Protein AF-A0A2U3DTA7-F1 (afdb_monomer_lite)

Structure (mmCIF, N/CA/C/O backbone):
data_AF-A0A2U3DTA7-F1
#
_entry.id   AF-A0A2U3DTA7-F1
#
loop_
_atom_site.group_PDB
_atom_site.id
_atom_site.type_symbol
_atom_site.label_atom_id
_atom_site.label_alt_id
_atom_site.label_comp_id
_atom_site.label_asym_id
_atom_site.label_entity_id
_atom_site.label_seq_id
_atom_site.pdbx_PDB_ins_code
_atom_site.Cartn_x
_atom_site.Cartn_y
_atom_site.Cartn_z
_atom_site.occupancy
_atom_site.B_iso_or_equiv
_atom_site.auth_seq_id
_atom_site.auth_comp_id
_atom_site.auth_asym_id
_atom_site.auth_atom_id
_atom_site.pdbx_PDB_model_num
ATOM 1 N N . MET A 1 1 ? 8.131 -13.152 -12.716 1.00 66.88 1 MET A N 1
ATOM 2 C CA . MET A 1 1 ? 7.409 -11.952 -12.246 1.00 66.88 1 MET A CA 1
ATOM 3 C C . MET A 1 1 ? 5.907 -12.211 -12.341 1.00 66.88 1 MET A C 1
ATOM 5 O O . MET A 1 1 ? 5.502 -12.737 -13.375 1.00 66.88 1 MET A O 1
ATOM 9 N N . PRO A 1 2 ? 5.094 -11.936 -11.299 1.00 78.44 2 PRO A N 1
ATOM 10 C CA . PRO A 1 2 ? 3.648 -12.148 -11.390 1.00 78.44 2 PRO A CA 1
ATOM 11 C C . PRO A 1 2 ? 3.024 -11.267 -12.489 1.00 78.44 2 PRO A C 1
ATOM 13 O O . PRO A 1 2 ? 3.446 -10.118 -12.630 1.00 78.44 2 PRO A O 1
ATOM 16 N N . PRO A 1 3 ? 1.997 -11.733 -13.232 1.00 85.94 3 PRO A N 1
ATOM 17 C CA . PRO A 1 3 ? 1.456 -11.013 -14.396 1.00 85.94 3 PRO A CA 1
ATOM 18 C C . PRO A 1 3 ? 0.991 -9.579 -14.111 1.00 85.94 3 PRO A C 1
ATOM 20 O O . PRO A 1 3 ? 1.087 -8.707 -14.969 1.00 85.94 3 PRO A O 1
ATOM 23 N N . ILE A 1 4 ? 0.515 -9.318 -12.890 1.00 90.44 4 ILE A N 1
ATOM 24 C CA . ILE A 1 4 ? 0.078 -7.989 -12.439 1.00 90.44 4 ILE A CA 1
ATOM 25 C C . ILE A 1 4 ? 1.235 -6.982 -12.482 1.00 90.44 4 ILE A C 1
ATOM 27 O O . ILE A 1 4 ? 1.039 -5.850 -12.918 1.00 90.44 4 ILE A O 1
ATOM 31 N N . TRP A 1 5 ? 2.447 -7.395 -12.100 1.00 91.62 5 TRP A N 1
ATOM 32 C CA . TRP A 1 5 ? 3.624 -6.528 -12.133 1.00 91.62 5 TRP A CA 1
ATOM 33 C C . TRP A 1 5 ? 3.998 -6.152 -13.573 1.00 91.62 5 TRP A C 1
ATOM 35 O O . TRP A 1 5 ? 4.314 -4.993 -13.814 1.00 91.62 5 TRP A O 1
ATOM 45 N N . ASN A 1 6 ? 3.843 -7.053 -14.554 1.00 89.12 6 ASN A N 1
ATOM 46 C CA . ASN A 1 6 ? 4.088 -6.758 -15.982 1.00 89.12 6 ASN A CA 1
ATOM 47 C C . ASN A 1 6 ? 3.115 -5.708 -16.556 1.00 89.12 6 ASN A C 1
ATOM 49 O O . ASN A 1 6 ? 3.376 -5.087 -17.587 1.00 89.12 6 ASN A O 1
ATOM 53 N N . LYS A 1 7 ? 1.955 -5.503 -15.920 1.00 90.25 7 LYS A N 1
ATOM 54 C CA . LYS A 1 7 ? 1.010 -4.451 -16.327 1.00 90.25 7 LYS A CA 1
ATOM 55 C C . LYS A 1 7 ? 1.395 -3.075 -15.809 1.00 90.25 7 LYS A C 1
ATOM 57 O O . LYS A 1 7 ? 0.903 -2.084 -16.335 1.00 90.25 7 LYS A O 1
ATOM 62 N N . ILE A 1 8 ? 2.265 -3.024 -14.810 1.00 92.62 8 ILE A N 1
ATOM 63 C CA . ILE A 1 8 ? 2.683 -1.805 -14.125 1.00 92.62 8 ILE A CA 1
ATOM 64 C C . ILE A 1 8 ? 4.082 -1.397 -14.587 1.00 92.62 8 ILE A C 1
ATOM 66 O O . ILE A 1 8 ? 4.315 -0.240 -14.932 1.00 92.62 8 ILE A O 1
ATOM 70 N N . PHE A 1 9 ? 4.992 -2.364 -14.622 1.00 92.19 9 PHE A N 1
ATOM 71 C CA . PHE A 1 9 ? 6.405 -2.192 -14.915 1.00 92.19 9 PHE A CA 1
ATOM 72 C C . PHE A 1 9 ? 6.739 -2.653 -16.331 1.00 92.19 9 PHE A C 1
ATOM 74 O O . PHE A 1 9 ? 6.034 -3.474 -16.920 1.00 92.19 9 PHE A O 1
ATOM 81 N N . LYS A 1 10 ? 7.825 -2.112 -16.880 1.00 90.69 10 LYS A N 1
ATOM 82 C CA . LYS A 1 10 ? 8.446 -2.617 -18.107 1.00 90.69 10 LYS A CA 1
ATOM 83 C C . LYS A 1 10 ? 8.954 -4.046 -17.891 1.00 90.69 10 LYS A C 1
ATOM 85 O O . LYS A 1 10 ? 9.286 -4.429 -16.769 1.00 90.69 10 LYS A O 1
ATOM 90 N N . GLU A 1 11 ? 9.009 -4.829 -18.967 1.00 83.19 11 GLU A N 1
ATOM 91 C CA . GLU A 1 11 ? 9.475 -6.224 -18.915 1.00 83.19 11 GLU A CA 1
ATOM 92 C C . GLU A 1 11 ? 10.946 -6.332 -18.474 1.00 83.19 11 GLU A C 1
ATOM 94 O O . GLU A 1 11 ? 11.316 -7.292 -17.804 1.00 83.19 11 GLU A O 1
ATOM 99 N N . ASP A 1 12 ? 11.755 -5.315 -18.773 1.00 76.75 12 ASP A N 1
ATOM 100 C CA . ASP A 1 12 ? 13.181 -5.173 -18.459 1.00 76.75 12 ASP A CA 1
ATOM 101 C C . ASP A 1 12 ? 13.446 -4.184 -17.302 1.00 76.75 12 ASP A C 1
ATOM 103 O O . ASP A 1 12 ? 14.411 -3.420 -17.306 1.00 76.75 12 ASP A O 1
ATOM 107 N N . SER A 1 13 ? 12.572 -4.172 -16.293 1.00 77.50 13 SER A N 1
ATOM 108 C CA . SER A 1 13 ? 12.638 -3.215 -15.181 1.00 77.50 13 SER A CA 1
ATOM 109 C C . SER A 1 13 ? 13.894 -3.374 -14.307 1.00 77.50 13 SER A C 1
ATOM 111 O O . SER A 1 13 ? 14.020 -4.315 -13.520 1.00 77.50 13 SER A O 1
ATOM 113 N N . THR A 1 14 ? 14.788 -2.384 -14.372 1.00 78.00 14 THR A N 1
ATOM 114 C CA . THR A 1 14 ? 15.964 -2.253 -13.493 1.00 78.00 14 THR A CA 1
ATOM 115 C C . THR A 1 14 ? 15.587 -2.005 -12.039 1.00 78.00 14 THR A C 1
ATOM 117 O O . THR A 1 14 ? 16.243 -2.526 -11.145 1.00 78.00 14 THR A O 1
ATOM 120 N N . TRP A 1 15 ? 14.501 -1.273 -11.783 1.00 82.38 15 TRP A N 1
ATOM 121 C CA . TRP A 1 15 ? 14.040 -0.985 -10.425 1.00 82.38 15 TRP A CA 1
ATOM 122 C C . TRP A 1 15 ? 13.684 -2.257 -9.647 1.00 82.38 15 TRP A C 1
ATOM 124 O O . TRP A 1 15 ? 14.022 -2.376 -8.474 1.00 82.38 15 TRP A O 1
ATOM 134 N N . LEU A 1 16 ? 13.044 -3.237 -10.293 1.00 75.50 16 LEU A N 1
ATOM 135 C CA . LEU A 1 16 ? 12.721 -4.505 -9.634 1.00 75.50 16 LEU A CA 1
ATOM 136 C C . LEU A 1 16 ? 13.970 -5.333 -9.331 1.00 75.50 16 LEU A C 1
ATOM 138 O O . LEU A 1 16 ? 14.040 -5.940 -8.264 1.00 75.50 16 LEU A O 1
ATOM 142 N N . MET A 1 17 ? 14.950 -5.332 -10.237 1.00 78.12 17 MET A N 1
ATOM 143 C CA . MET A 1 17 ? 16.247 -5.968 -9.993 1.00 78.12 17 MET A CA 1
ATOM 144 C C . MET A 1 17 ? 16.993 -5.284 -8.842 1.00 78.12 17 MET A C 1
ATOM 146 O O . MET A 1 17 ? 17.546 -5.967 -7.989 1.00 78.12 17 MET A O 1
ATOM 150 N N . GLU A 1 18 ? 16.936 -3.954 -8.757 1.00 77.81 18 GLU A N 1
ATOM 151 C CA . GLU A 1 18 ? 17.507 -3.195 -7.642 1.00 77.81 18 GLU A CA 1
ATOM 152 C C . GLU A 1 18 ? 16.824 -3.558 -6.317 1.00 77.81 18 GLU A C 1
ATOM 154 O O . GLU A 1 18 ? 17.494 -3.821 -5.324 1.00 77.81 18 GLU A O 1
ATOM 159 N N . MET A 1 19 ? 15.489 -3.661 -6.293 1.00 77.75 19 MET A N 1
ATOM 160 C CA . MET A 1 19 ? 14.769 -4.091 -5.088 1.00 77.75 19 MET A CA 1
ATOM 161 C C . MET A 1 19 ? 15.138 -5.522 -4.680 1.00 77.75 19 MET A C 1
ATOM 163 O O . MET A 1 19 ? 15.287 -5.788 -3.490 1.00 77.75 19 MET A O 1
ATOM 167 N N . GLN A 1 20 ? 15.324 -6.433 -5.640 1.00 74.50 20 GLN A N 1
ATOM 168 C CA . GLN A 1 20 ? 15.838 -7.781 -5.369 1.00 74.50 20 GLN A CA 1
ATOM 169 C C . GLN A 1 20 ? 17.261 -7.741 -4.809 1.00 74.50 20 GLN A C 1
ATOM 171 O O . GLN A 1 20 ? 17.562 -8.438 -3.847 1.00 74.50 20 GLN A O 1
ATOM 176 N N . HIS A 1 21 ? 18.132 -6.896 -5.352 1.00 74.94 21 HIS A N 1
ATOM 177 C CA . HIS A 1 21 ? 19.485 -6.756 -4.829 1.00 74.94 21 HIS A CA 1
ATOM 178 C C . HIS A 1 21 ? 19.486 -6.199 -3.395 1.00 74.94 21 HIS A C 1
ATOM 180 O O . HIS A 1 21 ? 20.170 -6.713 -2.509 1.00 74.94 21 HIS A O 1
ATOM 186 N N . LEU A 1 22 ? 18.639 -5.205 -3.116 1.00 69.62 22 LEU A N 1
ATOM 187 C CA . LEU A 1 22 ? 18.448 -4.683 -1.765 1.00 69.62 22 LEU A CA 1
ATOM 188 C C . LEU A 1 22 ? 17.880 -5.737 -0.800 1.00 69.62 22 LEU A C 1
ATOM 190 O O . LEU A 1 22 ? 18.214 -5.690 0.384 1.00 69.62 22 LEU A O 1
ATOM 194 N N . GLN A 1 23 ? 17.086 -6.709 -1.275 1.00 71.06 23 GLN A N 1
ATOM 195 C CA . GLN A 1 23 ? 16.670 -7.868 -0.470 1.00 71.06 23 GLN A CA 1
ATOM 196 C C . GLN A 1 23 ? 17.859 -8.724 -0.035 1.00 71.06 23 GLN A C 1
ATOM 198 O O . GLN A 1 23 ? 17.902 -9.162 1.110 1.00 71.06 23 GLN A O 1
ATOM 203 N N . GLU A 1 24 ? 18.831 -8.964 -0.914 1.00 70.38 24 GLU A N 1
ATOM 204 C CA . GLU A 1 24 ? 20.017 -9.766 -0.582 1.00 70.38 24 GLU A CA 1
ATOM 205 C C . GLU A 1 24 ? 20.866 -9.090 0.501 1.00 70.38 24 GLU A C 1
ATOM 207 O O . GLU A 1 24 ? 21.383 -9.752 1.401 1.00 70.38 24 GLU A O 1
ATOM 212 N N . LEU A 1 25 ? 20.961 -7.758 0.452 1.00 65.69 25 LEU A N 1
ATOM 213 C CA . LEU A 1 25 ? 21.687 -6.958 1.441 1.00 65.69 25 LEU A CA 1
ATOM 214 C C . LEU A 1 25 ? 20.899 -6.772 2.748 1.00 65.69 25 LEU A C 1
ATOM 216 O O . LEU A 1 25 ? 21.489 -6.663 3.826 1.00 65.69 25 LEU A O 1
ATOM 220 N N . LYS A 1 26 ? 19.564 -6.719 2.664 1.00 64.19 26 LYS A N 1
ATOM 221 C CA . LYS A 1 26 ? 18.628 -6.595 3.787 1.00 64.19 26 LYS A CA 1
ATOM 222 C C . LYS A 1 26 ? 17.381 -7.441 3.492 1.00 64.19 26 LYS A C 1
ATOM 224 O O . LYS A 1 26 ? 16.489 -6.950 2.800 1.00 64.19 26 LYS A O 1
ATOM 229 N N . PRO A 1 27 ? 17.225 -8.642 4.082 1.00 57.78 27 PRO A N 1
ATOM 230 C CA . PRO A 1 27 ? 16.204 -9.641 3.702 1.00 57.78 27 PRO A CA 1
ATOM 231 C C . PRO A 1 27 ? 14.735 -9.241 3.948 1.00 57.78 27 PRO A C 1
ATOM 233 O O . PRO A 1 27 ? 13.844 -10.080 3.945 1.00 57.78 27 PRO A O 1
ATOM 236 N N . SER A 1 28 ? 14.452 -7.962 4.196 1.00 61.78 28 SER A N 1
ATOM 237 C CA . SER A 1 28 ? 13.157 -7.433 4.639 1.00 61.78 28 SER A CA 1
ATOM 238 C C . SER A 1 28 ? 12.432 -6.562 3.603 1.00 61.78 28 SER A C 1
ATOM 240 O O . SER A 1 28 ? 11.295 -6.167 3.854 1.00 61.78 28 SER A O 1
ATOM 242 N N . ILE A 1 29 ? 13.064 -6.219 2.475 1.00 71.56 29 ILE A N 1
ATOM 243 C CA . ILE A 1 29 ? 12.501 -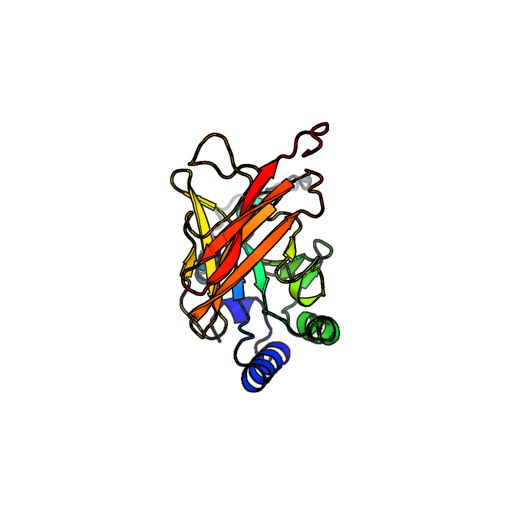5.286 1.479 1.00 71.56 29 ILE A CA 1
ATOM 244 C C . ILE A 1 29 ? 11.677 -6.071 0.459 1.00 71.56 29 ILE A C 1
ATOM 246 O O . ILE A 1 29 ? 12.204 -6.497 -0.550 1.00 71.56 29 ILE A O 1
ATOM 250 N N . LEU A 1 30 ? 10.385 -6.302 0.681 1.00 81.81 30 LEU A N 1
ATOM 251 C CA . LEU A 1 30 ? 9.549 -7.052 -0.270 1.00 81.81 30 LEU A CA 1
ATOM 252 C C . LEU A 1 30 ? 8.508 -6.145 -0.935 1.00 81.81 30 LEU A C 1
ATOM 254 O O . LEU A 1 30 ? 7.492 -5.862 -0.300 1.00 81.81 30 LEU A O 1
ATOM 258 N N . PRO A 1 31 ? 8.703 -5.693 -2.192 1.00 89.00 31 PRO A N 1
ATOM 259 C CA . PRO A 1 31 ? 7.715 -4.843 -2.838 1.00 89.00 31 PRO A CA 1
ATOM 260 C C . PRO A 1 31 ? 6.322 -5.475 -2.799 1.00 89.00 31 PRO A C 1
ATOM 262 O O . PRO A 1 31 ? 6.161 -6.658 -3.090 1.00 89.00 31 PRO A O 1
ATOM 265 N N . THR A 1 32 ? 5.321 -4.697 -2.405 1.00 92.00 32 THR A N 1
ATOM 266 C CA . THR A 1 32 ? 3.969 -5.180 -2.122 1.00 92.00 32 THR A CA 1
ATOM 267 C C . THR A 1 32 ? 2.949 -4.247 -2.748 1.00 92.00 32 THR A C 1
ATOM 269 O O . THR A 1 32 ? 2.972 -3.041 -2.516 1.00 92.00 32 THR A O 1
ATOM 272 N N . LEU A 1 33 ? 2.025 -4.805 -3.523 1.00 94.88 33 LEU A N 1
ATOM 273 C CA . LEU A 1 33 ? 0.852 -4.088 -4.008 1.00 94.88 33 LEU A CA 1
ATOM 274 C C . LEU A 1 33 ? -0.311 -4.299 -3.046 1.00 94.88 33 LEU A C 1
ATOM 276 O O . LEU A 1 33 ? -0.581 -5.426 -2.632 1.00 94.88 33 LEU A O 1
ATOM 280 N N . ILE A 1 34 ? -1.027 -3.220 -2.742 1.00 95.81 34 ILE A N 1
ATOM 281 C CA . ILE A 1 34 ? -2.244 -3.242 -1.926 1.00 95.81 34 ILE A CA 1
ATOM 282 C C . ILE A 1 34 ? -3.410 -2.709 -2.736 1.00 95.81 34 ILE A C 1
ATOM 284 O O . ILE A 1 34 ? -3.311 -1.637 -3.327 1.00 95.81 34 ILE A O 1
ATOM 288 N N . GLY A 1 35 ? -4.535 -3.413 -2.707 1.00 95.50 35 GLY A N 1
ATOM 289 C CA . GLY A 1 35 ? -5.782 -2.926 -3.276 1.00 95.50 35 GLY A CA 1
ATOM 290 C C . GLY A 1 35 ? -6.821 -4.028 -3.406 1.00 95.50 35 GLY A C 1
ATOM 291 O O . GLY A 1 35 ? -6.516 -5.164 -3.762 1.00 95.50 35 GLY A O 1
ATOM 292 N N . TRP A 1 36 ? -8.086 -3.695 -3.166 1.00 94.31 36 TRP A N 1
ATOM 293 C CA . TRP A 1 36 ? -9.149 -4.702 -3.190 1.00 94.31 36 TRP A CA 1
ATOM 294 C C . TRP A 1 36 ? -9.398 -5.281 -4.599 1.00 94.31 36 TRP A C 1
ATOM 296 O O . TRP A 1 36 ? -9.729 -6.458 -4.736 1.00 94.31 36 TRP A O 1
ATOM 306 N N . LYS A 1 37 ? -9.193 -4.482 -5.658 1.00 92.12 37 LYS A N 1
ATOM 307 C CA . LYS A 1 37 ? -9.382 -4.895 -7.064 1.00 92.12 37 LYS A CA 1
ATOM 308 C C . LYS A 1 37 ? -8.149 -5.538 -7.705 1.00 92.12 37 LYS A C 1
ATOM 310 O O . LYS A 1 37 ? -8.113 -5.690 -8.923 1.00 92.12 37 LYS A O 1
ATOM 315 N N . ILE A 1 38 ? -7.137 -5.948 -6.934 1.00 91.19 38 ILE A N 1
ATOM 316 C CA . ILE A 1 38 ? -5.928 -6.591 -7.491 1.00 91.19 38 ILE A CA 1
ATOM 317 C C . ILE A 1 38 ? -6.286 -7.783 -8.398 1.00 91.19 38 ILE A C 1
ATOM 319 O O . ILE A 1 38 ? -5.678 -7.970 -9.448 1.00 91.19 38 ILE A O 1
ATOM 323 N N . ARG A 1 39 ? -7.324 -8.557 -8.057 1.00 89.81 39 ARG A N 1
ATOM 324 C CA . ARG A 1 39 ? -7.788 -9.691 -8.881 1.00 89.81 39 ARG A CA 1
ATOM 325 C C . ARG A 1 39 ? -8.364 -9.273 -10.233 1.00 89.81 39 ARG A C 1
ATOM 327 O O . ARG A 1 39 ? -8.246 -10.028 -11.197 1.00 89.81 39 ARG A O 1
ATOM 334 N N . ASP A 1 40 ? -8.951 -8.085 -10.329 1.00 89.06 40 ASP A N 1
ATOM 335 C CA . ASP A 1 40 ? -9.520 -7.585 -11.582 1.00 89.06 40 ASP A CA 1
ATOM 336 C C . ASP A 1 40 ? -8.421 -7.222 -12.587 1.00 89.06 40 ASP A C 1
ATOM 338 O O . ASP A 1 40 ? -8.637 -7.308 -13.796 1.00 89.06 40 ASP A O 1
ATOM 342 N N . VAL A 1 41 ? -7.204 -6.942 -12.102 1.00 85.56 41 VAL A N 1
ATOM 343 C CA . VAL A 1 41 ? -6.022 -6.759 -12.953 1.00 85.56 41 VAL A CA 1
ATOM 344 C C . VAL A 1 41 ? -5.714 -8.023 -13.756 1.00 85.56 41 VAL A C 1
ATOM 346 O O . VAL A 1 41 ? -5.293 -7.912 -14.899 1.00 85.56 41 VAL A O 1
ATOM 349 N N . LEU A 1 42 ? -5.951 -9.224 -13.218 1.00 82.75 42 LEU A N 1
ATOM 350 C CA . LEU A 1 42 ? -5.765 -10.474 -13.973 1.00 82.75 42 LEU A CA 1
ATOM 351 C C . LEU A 1 42 ? -6.859 -10.680 -15.027 1.00 82.75 42 LEU A C 1
ATOM 353 O O . LEU A 1 42 ? -6.614 -11.271 -16.073 1.00 82.75 42 LEU A O 1
ATOM 357 N N . ARG A 1 43 ? -8.072 -10.188 -14.759 1.00 76.25 43 ARG A N 1
ATOM 358 C CA . ARG A 1 43 ? -9.243 -10.375 -15.629 1.00 76.25 43 ARG A CA 1
ATOM 359 C C . ARG A 1 43 ? -9.286 -9.404 -16.802 1.00 76.25 43 ARG A C 1
ATOM 361 O O . ARG A 1 43 ? -9.949 -9.695 -17.791 1.00 76.25 43 ARG A O 1
ATOM 368 N N . SER A 1 44 ? -8.588 -8.272 -16.713 1.00 63.78 44 SER A N 1
ATOM 369 C CA . SER A 1 44 ? -8.591 -7.243 -17.757 1.00 63.78 44 SER A CA 1
ATOM 370 C C . SER A 1 44 ? -7.948 -7.669 -19.087 1.00 63.78 44 SER A C 1
ATOM 372 O O . SER A 1 44 ? -8.099 -6.940 -20.062 1.00 63.78 44 SER A O 1
ATOM 374 N N . ASP A 1 45 ? -7.310 -8.848 -19.154 1.00 56.66 45 ASP A N 1
ATOM 375 C CA . ASP A 1 45 ? -6.817 -9.457 -20.406 1.00 56.66 45 ASP A CA 1
ATOM 376 C C . ASP A 1 45 ? -7.854 -10.334 -21.119 1.00 56.66 45 ASP A C 1
ATOM 378 O O . ASP A 1 45 ? -7.598 -10.797 -22.232 1.00 56.66 45 ASP A O 1
ATOM 382 N N . ALA A 1 46 ? -9.024 -10.585 -20.517 1.00 46.66 46 ALA A N 1
ATOM 383 C CA . ALA A 1 46 ? -10.086 -11.269 -21.239 1.00 46.66 46 ALA A CA 1
ATOM 384 C C . ALA A 1 46 ? -10.487 -10.387 -22.435 1.00 46.66 46 ALA A C 1
ATOM 386 O O . ALA A 1 46 ? -10.830 -9.216 -22.223 1.00 46.66 46 ALA A O 1
ATOM 387 N N . PRO A 1 47 ? -10.435 -10.896 -23.682 1.00 40.31 47 PRO A N 1
ATOM 388 C CA . PRO A 1 47 ? -10.833 -10.117 -24.841 1.00 40.31 47 PRO A CA 1
ATOM 389 C C . PRO A 1 47 ? -12.248 -9.604 -24.599 1.00 40.31 47 PRO A C 1
ATOM 391 O O . PRO A 1 47 ? -13.191 -10.383 -24.451 1.00 40.31 47 PRO A O 1
ATOM 394 N N . ARG A 1 48 ? -12.400 -8.277 -24.525 1.00 43.94 48 ARG A N 1
ATOM 395 C CA . ARG A 1 48 ? -13.720 -7.655 -24.592 1.00 43.94 48 ARG A CA 1
ATOM 396 C C . ARG A 1 48 ? -14.243 -8.028 -25.972 1.00 43.94 48 ARG A C 1
ATOM 398 O O . ARG A 1 48 ? -13.750 -7.495 -26.964 1.00 43.94 48 ARG A O 1
ATOM 405 N N . HIS A 1 49 ? -15.154 -9.000 -26.045 1.00 35.75 49 HIS A N 1
ATOM 406 C CA . HIS A 1 49 ? -15.841 -9.305 -27.293 1.00 35.75 49 HIS A CA 1
ATOM 407 C C . HIS A 1 49 ? -16.355 -7.975 -27.852 1.00 35.75 49 HIS A C 1
ATOM 409 O O . HIS A 1 49 ? -17.033 -7.250 -27.117 1.00 35.75 49 HIS A O 1
ATOM 415 N N . PRO A 1 50 ? -16.006 -7.604 -29.095 1.00 41.28 50 PRO A N 1
ATOM 416 C CA . PRO A 1 50 ? -16.623 -6.451 -29.710 1.00 41.28 50 PRO A CA 1
ATOM 417 C C . PRO A 1 50 ? -18.114 -6.764 -29.794 1.00 41.28 50 PRO A C 1
ATOM 419 O O . PRO A 1 50 ? -18.520 -7.696 -30.492 1.00 41.28 50 PRO A O 1
ATOM 422 N N . GLU A 1 51 ? -18.923 -6.028 -29.031 1.00 39.41 51 GLU A N 1
ATOM 423 C CA . GLU A 1 51 ? -20.356 -5.977 -29.276 1.00 39.41 51 GLU A CA 1
ATOM 424 C C . GLU A 1 51 ? -20.531 -5.682 -30.765 1.00 39.41 51 GLU A C 1
ATOM 426 O O . GLU A 1 51 ? -19.952 -4.740 -31.313 1.00 39.41 51 GLU A O 1
ATOM 431 N N . SER A 1 52 ? -21.229 -6.589 -31.439 1.00 34.19 52 SER A N 1
ATOM 432 C CA . SER A 1 52 ? -21.433 -6.540 -32.879 1.00 34.19 52 SER A CA 1
ATOM 433 C C . SER A 1 52 ? -22.071 -5.197 -33.243 1.00 34.19 52 SER A C 1
ATOM 435 O O . SER A 1 52 ? -23.061 -4.823 -32.612 1.00 34.19 52 SER A O 1
ATOM 437 N N . PRO A 1 53 ? -21.550 -4.455 -34.236 1.00 39.12 53 PRO A N 1
ATOM 438 C CA . PRO A 1 53 ? -22.161 -3.202 -34.634 1.00 39.12 53 PRO A CA 1
ATOM 439 C C . PRO A 1 53 ? -23.476 -3.522 -35.344 1.00 39.12 53 PRO A C 1
ATOM 441 O O . PRO A 1 53 ? -23.495 -3.918 -36.510 1.00 39.12 53 PRO A O 1
ATOM 444 N N . SER A 1 54 ? -24.593 -3.364 -34.638 1.00 36.88 54 SER A N 1
ATOM 445 C CA . SER A 1 54 ? -25.892 -3.254 -35.283 1.00 36.88 54 SER A CA 1
ATOM 446 C C . SER A 1 54 ? -25.888 -1.980 -36.123 1.00 36.88 54 SER A C 1
ATOM 448 O O . SER A 1 54 ? -25.746 -0.874 -35.600 1.00 36.88 54 SER A O 1
ATOM 450 N N . HIS A 1 55 ? -26.000 -2.178 -37.433 1.00 37.84 55 HIS A N 1
ATOM 451 C CA . HIS A 1 55 ? -26.359 -1.187 -38.436 1.00 37.84 55 HIS A CA 1
ATOM 452 C C . HIS A 1 55 ? -27.371 -0.170 -37.895 1.00 37.84 55 HIS A C 1
ATOM 454 O O . HIS A 1 55 ? -28.514 -0.540 -37.669 1.00 37.84 55 HIS A O 1
ATOM 460 N N . GLU A 1 56 ? -26.989 1.103 -37.795 1.00 33.38 56 GLU A N 1
ATOM 461 C CA . GLU A 1 56 ? -27.900 2.215 -38.068 1.00 33.38 56 GLU A CA 1
ATOM 462 C C . GLU A 1 56 ? -27.118 3.391 -38.666 1.00 33.38 56 GLU A C 1
ATOM 464 O O . GLU A 1 56 ? -26.133 3.904 -38.133 1.00 33.38 56 GLU A O 1
ATOM 469 N N . SER A 1 57 ? -27.556 3.749 -39.862 1.00 34.53 57 SER A N 1
ATOM 470 C CA . SER A 1 57 ? -27.069 4.801 -40.734 1.00 34.53 57 SER A CA 1
ATOM 471 C C . SER A 1 57 ? -27.469 6.195 -40.249 1.00 34.53 57 SER A C 1
ATOM 473 O O . SER A 1 57 ? -28.631 6.423 -39.941 1.00 34.53 57 SER A O 1
ATOM 475 N N . GLY A 1 58 ? -26.532 7.142 -40.354 1.00 33.50 58 GLY A N 1
ATOM 476 C CA . GLY A 1 58 ? -26.806 8.543 -40.684 1.00 33.50 58 GLY A CA 1
ATOM 477 C C . GLY A 1 58 ? -27.463 9.406 -39.605 1.00 33.50 58 GLY A C 1
ATOM 478 O O . GLY A 1 58 ? -28.670 9.393 -39.447 1.00 33.50 58 GLY A O 1
ATOM 479 N N . PHE A 1 59 ? -26.674 10.275 -38.968 1.00 31.47 59 PHE A N 1
ATOM 480 C CA . PHE A 1 59 ? -26.904 11.728 -38.969 1.00 31.47 59 PHE A CA 1
ATOM 481 C C . PHE A 1 59 ? -25.744 12.412 -38.235 1.00 31.47 59 PHE A C 1
ATOM 483 O O . PHE A 1 59 ? -25.501 12.178 -37.050 1.00 31.47 59 PHE A O 1
ATOM 490 N N . LEU A 1 60 ? -25.027 13.282 -38.948 1.00 42.97 60 LEU A N 1
ATOM 491 C CA . LEU A 1 60 ? -24.057 14.208 -38.373 1.00 42.97 60 LEU A CA 1
ATOM 492 C C . LEU A 1 60 ? -24.790 15.153 -37.417 1.00 42.97 60 LEU A C 1
ATOM 494 O O . LEU A 1 60 ? -25.362 16.162 -37.818 1.00 42.97 60 LEU A O 1
ATOM 498 N N . SER A 1 61 ? -24.760 14.829 -36.132 1.00 35.31 61 SER A N 1
ATOM 499 C CA . SER A 1 61 ? -25.066 15.772 -35.068 1.00 35.31 61 SER A CA 1
ATOM 500 C C . SER A 1 61 ? -23.884 15.825 -34.125 1.00 35.31 61 SER A C 1
ATOM 502 O O . SER A 1 61 ? -23.484 14.818 -33.544 1.00 35.31 61 SER A O 1
ATOM 504 N N . ARG A 1 62 ? -23.337 17.037 -33.989 1.00 41.22 62 ARG A N 1
ATOM 505 C CA . ARG A 1 62 ? -22.385 17.451 -32.958 1.00 41.22 62 ARG A CA 1
ATOM 506 C C . ARG A 1 62 ? -22.975 17.134 -31.580 1.00 41.22 62 ARG A C 1
ATOM 508 O O . ARG A 1 62 ? -23.539 18.001 -30.915 1.00 41.22 62 ARG A O 1
ATOM 515 N N . LYS A 1 63 ? -22.859 15.885 -31.135 1.00 32.50 63 LYS A N 1
ATOM 516 C CA . LYS A 1 63 ? -23.101 15.512 -29.748 1.00 32.50 63 LYS A CA 1
ATOM 517 C C . LYS A 1 63 ? -21.874 15.943 -28.966 1.00 32.50 63 LYS A C 1
ATOM 519 O O . LYS A 1 63 ? -20.826 15.308 -28.994 1.00 32.50 63 LYS A O 1
ATOM 524 N N . ARG A 1 64 ? -22.040 17.103 -28.327 1.00 32.66 64 ARG A N 1
ATOM 525 C CA . ARG A 1 64 ? -21.318 17.550 -27.137 1.00 32.66 64 ARG A CA 1
ATOM 526 C C . ARG A 1 64 ? -20.763 16.350 -26.370 1.00 32.66 64 ARG A C 1
ATOM 528 O O . ARG A 1 64 ? -21.514 15.427 -26.069 1.00 32.66 64 ARG A O 1
ATOM 535 N N . LEU A 1 65 ? -19.477 16.421 -26.031 1.00 37.88 65 LEU A N 1
ATOM 536 C CA . LEU A 1 65 ? -18.816 15.616 -25.008 1.00 37.88 65 LEU A CA 1
ATOM 537 C C . LEU A 1 65 ? -19.645 15.637 -23.709 1.00 37.88 65 LEU A C 1
ATOM 539 O O . LEU A 1 65 ? -19.412 16.439 -22.812 1.00 37.88 65 LEU A O 1
ATOM 543 N N . SER A 1 66 ? -20.644 14.764 -23.616 1.00 39.62 66 SER A N 1
ATOM 544 C CA . SER A 1 66 ? -21.410 14.476 -22.405 1.00 39.62 66 SER A CA 1
ATOM 545 C C . SER A 1 66 ? -21.030 13.100 -21.864 1.00 39.62 66 SER A C 1
ATOM 547 O O . SER A 1 66 ? -21.871 12.365 -21.356 1.00 39.62 66 SER A O 1
ATOM 549 N N . ALA A 1 67 ? -19.751 12.740 -21.968 1.00 40.56 67 ALA A N 1
ATOM 550 C CA . ALA A 1 67 ? -19.193 11.543 -21.359 1.00 40.56 67 ALA A CA 1
ATOM 551 C C . ALA A 1 67 ? -18.421 11.912 -20.082 1.00 40.56 67 ALA A C 1
ATOM 553 O O . ALA A 1 67 ? -17.263 11.559 -19.903 1.00 40.56 67 ALA A O 1
ATOM 554 N N . ARG A 1 68 ? -19.111 12.559 -19.133 1.00 35.16 68 ARG A N 1
ATOM 555 C CA . ARG A 1 68 ? -18.843 12.376 -17.694 1.00 35.16 68 ARG A CA 1
ATOM 556 C C . ARG A 1 68 ? -19.340 10.979 -17.278 1.00 35.16 68 ARG A C 1
ATOM 558 O O . ARG A 1 68 ? -20.098 10.830 -16.326 1.00 35.16 68 ARG A O 1
ATOM 565 N N . LYS A 1 69 ? -18.963 9.940 -18.030 1.00 37.22 69 LYS A N 1
ATOM 566 C CA . LYS A 1 69 ? -19.100 8.562 -17.565 1.00 37.22 69 LYS A CA 1
ATOM 567 C C . LYS A 1 69 ? -18.029 8.444 -16.487 1.00 37.22 69 LYS A C 1
ATOM 569 O O . LYS A 1 69 ? -16.854 8.632 -16.783 1.00 37.22 69 LYS A O 1
ATOM 574 N N . SER A 1 70 ? -18.455 8.349 -15.233 1.00 39.03 70 SER A N 1
ATOM 575 C CA . SER A 1 70 ? -17.584 8.343 -14.058 1.00 39.03 70 SER A CA 1
ATOM 576 C C . SER A 1 70 ? -16.513 7.263 -14.219 1.00 39.03 70 SER A C 1
ATOM 578 O O . SER A 1 70 ? -16.784 6.085 -14.020 1.00 39.03 70 SER A O 1
ATOM 580 N N . TRP A 1 71 ? -15.294 7.661 -14.587 1.00 42.56 71 TRP A N 1
ATOM 581 C CA . TRP A 1 71 ? -14.127 6.777 -14.683 1.00 42.56 71 TRP A CA 1
ATOM 582 C C . TRP A 1 71 ? -13.829 6.058 -13.353 1.00 42.56 71 TRP A C 1
ATOM 584 O O . TRP A 1 71 ? -13.144 5.044 -13.342 1.00 42.56 71 TRP A O 1
ATOM 594 N N . ARG A 1 72 ? -14.393 6.543 -12.236 1.00 54.75 72 ARG A N 1
ATOM 595 C CA . ARG A 1 72 ? -14.116 6.052 -10.882 1.00 54.75 72 ARG A CA 1
ATOM 596 C C . ARG A 1 72 ? -14.634 4.641 -10.602 1.00 54.75 72 ARG A C 1
ATOM 598 O O . ARG A 1 72 ? -14.062 3.970 -9.752 1.00 54.75 72 ARG A O 1
ATOM 605 N N . ASP A 1 73 ? -15.679 4.175 -11.288 1.00 57.62 73 ASP A N 1
ATOM 606 C CA . ASP A 1 73 ? -16.313 2.902 -10.903 1.00 57.62 73 ASP A CA 1
ATOM 607 C C . ASP A 1 73 ? -15.507 1.679 -11.376 1.00 57.62 73 ASP A C 1
ATOM 609 O O . ASP A 1 73 ? -15.490 0.650 -10.695 1.00 57.62 73 ASP A O 1
ATOM 613 N N . ASN A 1 74 ? -14.754 1.813 -12.474 1.00 66.12 74 ASN A N 1
ATOM 614 C CA . ASN A 1 74 ? -13.919 0.742 -13.039 1.00 66.12 74 ASN A CA 1
ATOM 615 C C . ASN A 1 74 ? -12.421 0.906 -12.770 1.00 66.12 74 ASN A C 1
ATOM 617 O O . ASN A 1 74 ? -11.655 -0.006 -13.064 1.00 66.12 74 ASN A O 1
ATOM 621 N N . GLU A 1 75 ? -12.003 2.019 -12.174 1.00 87.06 75 GLU A N 1
ATOM 622 C CA . GLU A 1 75 ? -10.599 2.250 -11.858 1.00 87.06 75 GLU A CA 1
ATOM 623 C C . GLU A 1 75 ? -10.100 1.244 -10.807 1.00 87.06 75 GLU A C 1
ATOM 625 O O . GLU A 1 75 ? -10.774 0.958 -9.805 1.00 87.06 75 GLU A O 1
ATOM 630 N N . ILE A 1 76 ? -8.911 0.701 -11.054 1.00 93.50 76 ILE A N 1
ATOM 631 C CA . ILE A 1 76 ? -8.155 -0.143 -10.137 1.00 93.50 76 ILE A CA 1
ATOM 632 C C . ILE A 1 76 ? -7.135 0.759 -9.456 1.00 93.50 76 ILE A C 1
ATOM 634 O O . ILE A 1 76 ? -6.180 1.210 -10.082 1.00 93.50 76 ILE A O 1
ATOM 638 N N . TYR A 1 77 ? -7.342 1.023 -8.170 1.00 94.94 77 TYR A N 1
ATOM 639 C CA . TYR A 1 77 ? -6.406 1.798 -7.368 1.00 94.94 77 TYR A CA 1
ATOM 640 C C . TYR A 1 77 ? -5.540 0.871 -6.525 1.00 94.94 77 TYR A C 1
ATOM 642 O O . TYR A 1 77 ? -6.065 0.061 -5.756 1.00 94.94 77 TYR A O 1
ATOM 650 N N . LEU A 1 78 ? -4.228 1.004 -6.678 1.00 96.38 78 LEU A N 1
ATOM 651 C CA . LEU A 1 78 ? -3.229 0.239 -5.949 1.00 96.38 78 LEU A CA 1
ATOM 652 C C . LEU A 1 78 ? -2.330 1.178 -5.150 1.00 96.38 78 LEU A C 1
ATOM 654 O O . LEU A 1 78 ? -2.090 2.309 -5.561 1.00 96.38 78 LEU A O 1
ATOM 658 N N . VAL A 1 79 ? -1.778 0.695 -4.045 1.00 95.94 79 VAL A N 1
ATOM 659 C CA . VAL A 1 79 ? -0.630 1.325 -3.382 1.00 95.94 79 VAL A CA 1
ATOM 660 C C . VAL A 1 79 ? 0.572 0.410 -3.550 1.00 95.94 79 VAL A C 1
ATOM 662 O O . VAL A 1 79 ? 0.477 -0.781 -3.253 1.00 95.94 79 VAL A O 1
ATOM 665 N N . LEU A 1 80 ? 1.683 0.967 -4.031 1.00 94.38 80 LEU A N 1
ATOM 666 C CA . LEU A 1 80 ? 2.964 0.281 -4.113 1.00 94.38 80 LEU A CA 1
ATOM 667 C C . LEU A 1 80 ? 3.783 0.575 -2.860 1.00 94.38 80 LEU A C 1
ATOM 669 O O . LEU A 1 80 ? 4.188 1.713 -2.615 1.00 94.38 80 LEU A O 1
ATOM 673 N N . LEU A 1 81 ? 4.039 -0.482 -2.101 1.00 91.25 81 LEU A N 1
ATOM 674 C CA . LEU A 1 81 ? 4.974 -0.485 -0.995 1.00 91.25 81 LEU A CA 1
ATOM 675 C C . LEU A 1 81 ? 6.276 -1.169 -1.387 1.00 91.25 81 LEU A C 1
ATOM 677 O O . LEU A 1 81 ? 6.283 -2.084 -2.204 1.00 91.25 81 LEU A O 1
ATOM 681 N N . VAL A 1 82 ? 7.364 -0.766 -0.752 1.00 87.12 82 VAL A N 1
ATOM 682 C CA . VAL A 1 82 ? 8.703 -1.356 -0.879 1.00 87.12 82 VAL A CA 1
ATOM 683 C C . VAL A 1 82 ? 9.334 -1.697 0.465 1.00 87.12 82 VAL A C 1
ATOM 685 O O . VAL A 1 82 ? 10.338 -2.392 0.504 1.00 87.12 82 VAL A O 1
ATOM 688 N N . HIS A 1 83 ? 8.762 -1.219 1.571 1.00 82.88 83 HIS A N 1
ATOM 689 C CA . HIS A 1 83 ? 9.342 -1.377 2.903 1.00 82.88 83 HIS A CA 1
ATOM 690 C C . HIS A 1 83 ? 10.767 -0.829 3.048 1.00 82.88 83 HIS A C 1
ATOM 692 O O . HIS A 1 83 ? 11.622 -1.468 3.660 1.00 82.88 83 HIS A O 1
ATOM 698 N N . ASP A 1 84 ? 11.024 0.373 2.530 1.00 75.81 84 ASP A N 1
ATOM 699 C CA . ASP A 1 84 ? 12.315 1.028 2.732 1.00 75.81 84 ASP A CA 1
ATOM 700 C C . ASP A 1 84 ? 12.465 1.552 4.167 1.00 75.81 84 ASP A C 1
ATOM 702 O O . ASP A 1 84 ? 12.082 2.669 4.506 1.00 75.81 84 ASP A O 1
ATOM 706 N N . TRP A 1 85 ? 13.044 0.719 5.027 1.00 72.38 85 TRP A N 1
ATOM 707 C CA . TRP A 1 85 ? 13.391 1.092 6.399 1.00 72.38 85 TRP A CA 1
ATOM 708 C C . TRP A 1 85 ? 14.691 1.897 6.495 1.00 72.38 85 TRP A C 1
ATOM 710 O O . TRP A 1 85 ? 14.994 2.423 7.563 1.00 72.38 85 TRP A O 1
ATOM 720 N N . SER A 1 86 ? 15.480 1.964 5.418 1.00 68.44 86 SER A N 1
ATOM 721 C CA . SER A 1 86 ? 16.718 2.749 5.376 1.00 68.44 86 SER A CA 1
ATOM 722 C C . SER A 1 86 ? 16.495 4.222 5.066 1.00 68.44 86 SER A C 1
ATOM 724 O O . SER A 1 86 ? 17.323 5.031 5.468 1.00 68.44 86 SER A O 1
ATOM 726 N N . GLY A 1 87 ? 15.407 4.565 4.374 1.00 72.50 87 GLY A N 1
ATOM 727 C CA . GLY A 1 87 ? 15.162 5.922 3.883 1.00 72.50 87 GLY A CA 1
ATOM 728 C C . GLY A 1 87 ? 16.010 6.295 2.661 1.00 72.50 87 GLY A C 1
ATOM 729 O O . GLY A 1 87 ? 16.118 7.475 2.341 1.00 72.50 87 GLY A O 1
ATOM 730 N N . GLU A 1 88 ? 16.621 5.312 1.995 1.00 71.94 88 GLU A N 1
ATOM 731 C CA . GLU A 1 88 ? 17.501 5.505 0.830 1.00 71.94 88 GLU A CA 1
ATOM 732 C C . GLU A 1 88 ? 16.746 5.427 -0.504 1.00 71.94 88 GLU A C 1
ATOM 734 O O . GLU A 1 88 ? 17.185 5.923 -1.542 1.00 71.94 88 GLU A O 1
ATOM 739 N N . LEU A 1 89 ? 15.567 4.821 -0.494 1.00 74.75 89 LEU A N 1
ATOM 740 C CA . LEU A 1 89 ? 14.751 4.628 -1.678 1.00 74.75 89 LEU A CA 1
ATOM 741 C C . LEU A 1 89 ? 14.285 5.936 -2.344 1.00 74.75 89 LEU A C 1
ATOM 743 O O . LEU A 1 89 ? 14.245 5.959 -3.577 1.00 74.75 89 LEU A O 1
ATOM 747 N N . PRO A 1 90 ? 13.990 7.042 -1.625 1.00 73.12 90 PRO A N 1
ATOM 748 C CA . PRO A 1 90 ? 13.639 8.306 -2.270 1.00 73.12 90 PRO A CA 1
ATOM 749 C C . PRO A 1 90 ? 14.714 8.817 -3.242 1.00 73.12 90 PRO A C 1
ATOM 751 O O . PRO A 1 90 ? 14.378 9.463 -4.234 1.00 73.12 90 PRO A O 1
ATOM 754 N N . TYR A 1 91 ? 15.995 8.490 -3.025 1.00 72.00 91 TYR A N 1
ATOM 755 C CA . TYR A 1 91 ? 17.084 8.859 -3.941 1.00 72.00 91 TYR A CA 1
ATOM 756 C C . TYR A 1 91 ? 17.067 8.054 -5.250 1.00 72.00 91 TYR A C 1
ATOM 758 O O . TYR A 1 91 ? 17.661 8.472 -6.241 1.00 72.00 91 TYR A O 1
ATOM 766 N N . SER A 1 92 ? 16.330 6.941 -5.280 1.00 78.00 92 SER A N 1
ATOM 767 C CA . SER A 1 92 ? 16.118 6.084 -6.453 1.00 78.00 92 SER A CA 1
ATOM 768 C C . SER A 1 92 ? 14.754 6.306 -7.125 1.00 78.00 92 SER A C 1
ATOM 770 O O . SER A 1 92 ? 14.349 5.522 -7.986 1.00 78.00 92 SER A O 1
ATOM 772 N N . ALA A 1 93 ? 14.038 7.381 -6.773 1.00 82.75 93 ALA A N 1
ATOM 773 C CA . ALA A 1 93 ? 12.722 7.716 -7.325 1.00 82.75 93 ALA A CA 1
ATOM 774 C C . ALA A 1 93 ? 12.695 7.788 -8.865 1.00 82.75 93 ALA A C 1
ATOM 776 O O . ALA A 1 93 ? 11.725 7.352 -9.486 1.00 82.75 93 ALA A O 1
ATOM 777 N N . GLY A 1 94 ? 13.764 8.303 -9.486 1.00 85.44 94 GLY A N 1
ATOM 778 C CA . GLY A 1 94 ? 13.894 8.359 -10.947 1.00 85.44 94 GLY A CA 1
ATOM 779 C C . GLY A 1 94 ? 13.840 6.970 -11.585 1.00 85.44 94 GLY A C 1
ATOM 780 O O . GLY A 1 94 ? 13.038 6.744 -12.489 1.00 85.44 94 GLY A O 1
ATOM 781 N N . ASN A 1 95 ? 14.592 6.015 -11.030 1.00 85.00 95 ASN A N 1
ATOM 782 C CA . ASN A 1 95 ? 14.621 4.630 -11.506 1.00 85.00 95 ASN A CA 1
ATOM 783 C C . ASN A 1 95 ? 13.237 3.976 -11.420 1.00 85.00 95 ASN A C 1
ATOM 785 O O . ASN A 1 95 ? 12.850 3.241 -12.327 1.00 85.00 95 ASN A O 1
ATOM 789 N N . LEU A 1 96 ? 12.460 4.268 -10.367 1.00 87.56 96 LEU A N 1
ATOM 790 C CA . LEU A 1 96 ? 11.081 3.789 -10.291 1.00 87.56 96 LEU A CA 1
ATOM 791 C C . LEU A 1 96 ? 10.253 4.329 -11.457 1.00 87.56 96 LEU A C 1
ATOM 793 O O . LEU A 1 96 ? 9.638 3.542 -12.173 1.00 87.56 96 LEU A O 1
ATOM 797 N N . LEU A 1 97 ? 10.207 5.650 -11.638 1.00 91.12 97 LEU A N 1
ATOM 798 C CA . LEU A 1 97 ? 9.366 6.266 -12.668 1.00 91.12 97 LEU A CA 1
ATOM 799 C C . LEU A 1 97 ? 9.753 5.777 -14.065 1.00 91.12 97 LEU A C 1
ATOM 801 O O . LEU A 1 97 ? 8.884 5.465 -14.876 1.00 91.12 97 LEU A O 1
ATOM 805 N N . GLU A 1 98 ? 11.049 5.635 -14.327 1.00 90.50 98 GLU A N 1
ATOM 806 C CA . GLU A 1 98 ? 11.554 5.076 -15.578 1.00 90.50 98 GLU A CA 1
ATOM 807 C C . GLU A 1 98 ? 11.204 3.598 -15.754 1.00 90.50 98 GLU A C 1
ATOM 809 O O . GLU A 1 98 ? 11.038 3.149 -16.887 1.00 90.50 98 GLU A O 1
ATOM 814 N N . SER A 1 99 ? 11.063 2.840 -14.668 1.00 91.44 99 SER A N 1
ATOM 815 C CA . SER A 1 99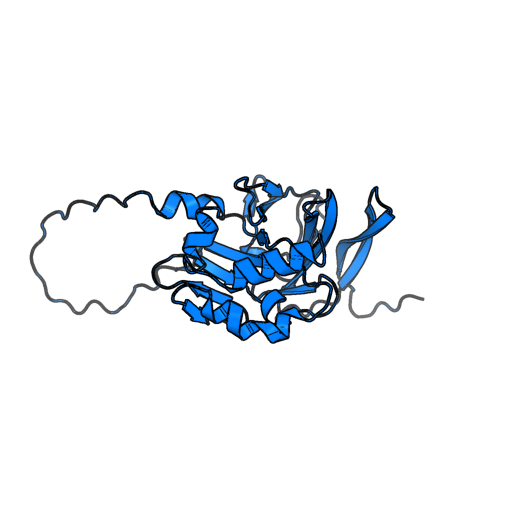 ? 10.688 1.426 -14.721 1.00 91.44 99 SER A CA 1
ATOM 816 C C . SER A 1 99 ? 9.199 1.182 -14.957 1.00 91.44 99 SER A C 1
ATOM 818 O O . SER A 1 99 ? 8.815 0.091 -15.387 1.00 91.44 99 SER A O 1
ATOM 820 N N . LEU A 1 100 ? 8.349 2.176 -14.690 1.00 93.62 100 LEU A N 1
ATOM 821 C CA . LEU A 1 100 ? 6.927 2.084 -14.983 1.00 93.62 100 LEU A CA 1
ATOM 822 C C . LEU A 1 100 ? 6.708 2.040 -16.497 1.00 93.62 100 LEU A C 1
ATOM 824 O O . LEU A 1 100 ? 7.450 2.619 -17.298 1.00 93.62 100 LEU A O 1
ATOM 828 N N . ARG A 1 101 ? 5.621 1.388 -16.907 1.00 94.38 101 ARG A N 1
ATOM 829 C CA . ARG A 1 101 ? 5.081 1.577 -18.256 1.00 94.38 101 ARG A CA 1
ATOM 830 C C . ARG A 1 101 ? 4.701 3.048 -18.468 1.00 94.38 101 ARG A C 1
ATOM 832 O O . ARG A 1 101 ? 4.721 3.859 -17.541 1.00 94.38 101 ARG A O 1
ATOM 839 N N . SER A 1 102 ? 4.363 3.400 -19.711 1.00 94.94 102 SER A N 1
ATOM 840 C CA . SER A 1 102 ? 3.886 4.751 -20.034 1.00 94.94 102 SER A CA 1
ATOM 841 C C . SER A 1 102 ? 2.789 5.166 -19.051 1.00 94.94 102 SER A C 1
ATOM 843 O O . SER A 1 102 ? 1.837 4.417 -18.836 1.00 94.94 102 SER A O 1
ATOM 845 N N . HIS A 1 103 ? 2.960 6.318 -18.409 1.00 95.81 103 HIS A N 1
ATOM 846 C CA . HIS A 1 103 ? 2.110 6.764 -17.313 1.00 95.81 103 HIS A CA 1
ATOM 847 C C . HIS A 1 103 ? 1.939 8.284 -17.327 1.00 95.81 103 HIS A C 1
ATOM 849 O O . HIS A 1 103 ? 2.685 9.008 -17.990 1.00 95.81 103 HIS A O 1
ATOM 855 N N . CYS A 1 104 ? 0.958 8.771 -16.575 1.00 95.88 104 CYS A N 1
ATOM 856 C CA . CYS A 1 104 ? 0.778 10.188 -16.285 1.00 95.88 104 CYS A CA 1
ATOM 857 C C . CYS A 1 104 ? 0.477 10.404 -14.799 1.00 95.88 104 CYS A C 1
ATOM 859 O O . CYS A 1 104 ? -0.167 9.577 -14.156 1.00 95.88 104 CYS A O 1
ATOM 861 N N . PHE A 1 105 ? 0.936 11.524 -14.243 1.00 94.44 105 PHE A N 1
ATOM 862 C CA . PHE A 1 105 ? 0.587 11.911 -12.877 1.00 94.44 105 PHE A CA 1
ATOM 863 C C . PHE A 1 105 ? -0.862 12.400 -12.823 1.00 94.44 105 PHE A C 1
ATOM 865 O O . PHE A 1 105 ? -1.266 13.266 -13.601 1.00 94.44 105 PHE A O 1
ATOM 872 N N . VAL A 1 106 ? -1.633 11.855 -11.883 1.00 92.38 106 VAL A N 1
ATOM 873 C CA . VAL A 1 106 ? -3.012 12.282 -11.581 1.00 92.38 106 VAL A CA 1
ATOM 874 C C . VAL A 1 106 ? -3.051 13.104 -10.291 1.00 92.38 106 VAL A C 1
ATOM 876 O O . VAL A 1 106 ? -3.893 13.986 -10.131 1.00 92.38 106 VAL A O 1
ATOM 879 N N . SER A 1 107 ? -2.113 12.845 -9.383 1.00 91.19 107 SER A N 1
ATOM 880 C CA . SER A 1 107 ? -1.853 13.646 -8.189 1.00 91.19 107 SER A CA 1
ATOM 881 C C . SER A 1 107 ? -0.345 13.684 -7.918 1.00 91.19 107 SER A C 1
ATOM 883 O O . SER A 1 107 ? 0.447 13.200 -8.725 1.00 91.19 107 SER A O 1
ATOM 885 N N . LYS A 1 108 ? 0.068 14.254 -6.781 1.00 90.44 108 LYS A N 1
ATOM 886 C CA . LYS A 1 108 ? 1.475 14.255 -6.354 1.00 90.44 108 LYS A CA 1
ATOM 887 C C . LYS A 1 108 ? 2.046 12.838 -6.214 1.00 90.44 108 LYS A C 1
ATOM 889 O O . LYS A 1 108 ? 3.224 12.626 -6.482 1.00 90.44 108 LYS A O 1
ATOM 894 N N . TRP A 1 109 ? 1.213 11.893 -5.784 1.00 92.56 109 TRP A N 1
ATOM 895 C CA . TRP A 1 109 ? 1.637 10.535 -5.445 1.00 92.56 109 TRP A CA 1
ATOM 896 C C . TRP A 1 109 ? 0.992 9.463 -6.309 1.00 92.56 109 TRP A C 1
ATOM 898 O O . TRP A 1 109 ? 1.424 8.318 -6.247 1.00 92.56 109 TRP A O 1
ATOM 908 N N . ASP A 1 110 ? -0.035 9.805 -7.085 1.00 94.25 110 ASP A N 1
ATOM 909 C CA . ASP A 1 110 ? -0.756 8.849 -7.912 1.00 94.25 110 ASP A CA 1
ATOM 910 C C . ASP A 1 110 ? -0.342 8.975 -9.379 1.00 94.25 110 ASP A C 1
ATOM 912 O O . ASP A 1 110 ? -0.444 10.050 -9.984 1.00 94.25 110 ASP A O 1
ATOM 916 N N . VAL A 1 111 ? 0.053 7.848 -9.965 1.00 95.25 111 VAL A N 1
ATOM 917 C CA . VAL A 1 111 ? 0.350 7.702 -11.391 1.00 95.25 111 VAL A CA 1
ATOM 918 C C . VAL A 1 111 ? -0.653 6.756 -12.037 1.00 95.25 111 VAL A C 1
ATOM 920 O O . VAL A 1 111 ? -0.947 5.685 -11.511 1.00 95.25 111 VAL A O 1
ATOM 923 N N . HIS A 1 112 ? -1.192 7.147 -13.182 1.00 95.44 112 HIS A N 1
ATOM 924 C CA . HIS A 1 112 ? -2.083 6.323 -13.987 1.00 95.44 112 HIS A CA 1
ATOM 925 C C . HIS A 1 112 ? -1.306 5.675 -15.130 1.00 95.44 112 HIS A C 1
ATOM 927 O O . HIS A 1 112 ? -0.590 6.369 -15.854 1.00 95.44 112 HIS A O 1
ATOM 933 N N . ILE A 1 113 ? -1.451 4.361 -15.307 1.00 95.19 113 ILE A N 1
ATOM 934 C CA . ILE A 1 113 ? -0.761 3.611 -16.360 1.00 95.19 113 ILE A CA 1
ATOM 935 C C . ILE A 1 113 ? -1.556 3.719 -17.667 1.00 95.19 113 ILE A C 1
ATOM 937 O O . ILE A 1 113 ? -2.676 3.211 -17.778 1.00 95.19 113 ILE A O 1
ATOM 941 N N . VAL A 1 114 ? -0.959 4.357 -18.675 1.00 92.88 114 VAL A N 1
ATOM 942 C CA . VAL A 1 114 ? -1.573 4.638 -19.979 1.00 92.88 114 VAL A CA 1
ATOM 943 C C . VAL A 1 114 ? -1.993 3.341 -20.668 1.00 92.88 114 VAL A C 1
ATOM 945 O O . VAL A 1 114 ? -1.215 2.396 -20.791 1.00 92.88 114 VAL A O 1
ATOM 948 N N . GLY A 1 115 ? -3.233 3.320 -21.163 1.00 89.69 115 GLY A N 1
ATOM 949 C CA . GLY A 1 115 ? -3.808 2.150 -21.829 1.00 89.69 115 GLY A CA 1
ATOM 950 C C . GLY A 1 115 ? -4.314 1.073 -20.865 1.00 89.69 115 GLY A C 1
ATOM 951 O O . GLY A 1 115 ? -4.599 -0.039 -21.302 1.00 89.69 115 GLY A O 1
ATOM 952 N N . SER A 1 116 ? -4.439 1.388 -19.574 1.00 90.19 116 SER A N 1
ATOM 953 C CA . SER A 1 116 ? -5.023 0.510 -18.560 1.00 90.19 116 SER A CA 1
ATOM 954 C C . SER A 1 116 ? -6.024 1.268 -17.682 1.00 90.19 116 SER A C 1
ATOM 956 O O . SER A 1 116 ? -6.104 2.489 -17.743 1.00 90.19 116 SER A O 1
ATOM 958 N N . ASP A 1 117 ? -6.749 0.547 -16.827 1.00 91.50 117 ASP A N 1
ATOM 959 C CA . ASP A 1 117 ? -7.611 1.136 -15.793 1.00 91.50 117 ASP A CA 1
ATOM 960 C C . ASP A 1 117 ? -6.878 1.256 -14.433 1.00 91.50 117 ASP A C 1
ATOM 962 O O . ASP A 1 117 ? -7.519 1.381 -13.391 1.00 91.50 117 ASP A O 1
ATOM 966 N N . ILE A 1 118 ? -5.538 1.169 -14.418 1.00 94.56 118 ILE A N 1
ATOM 967 C CA . ILE A 1 118 ? -4.722 1.086 -13.198 1.00 94.56 118 ILE A CA 1
ATOM 968 C C . ILE A 1 118 ? -4.168 2.460 -12.817 1.00 94.56 118 ILE A C 1
ATOM 970 O O . ILE A 1 118 ? -3.471 3.109 -13.599 1.00 94.56 118 ILE A O 1
ATOM 974 N N . THR A 1 119 ? -4.405 2.848 -11.569 1.00 95.38 119 THR A N 1
ATOM 975 C CA . THR A 1 119 ? -3.759 3.977 -10.902 1.00 95.38 119 THR A CA 1
ATOM 976 C C . THR A 1 119 ? -3.018 3.471 -9.675 1.00 95.38 119 THR A C 1
ATOM 978 O O . THR A 1 119 ? -3.538 2.659 -8.912 1.00 95.38 119 THR A O 1
ATOM 981 N N . ILE A 1 120 ? -1.795 3.947 -9.483 1.00 95.69 120 ILE A N 1
ATOM 982 C CA . ILE A 1 120 ? -0.880 3.459 -8.458 1.00 95.69 120 ILE A CA 1
ATOM 983 C C . ILE A 1 120 ? -0.420 4.637 -7.630 1.00 95.69 120 ILE A C 1
ATOM 985 O O . ILE A 1 120 ? 0.124 5.603 -8.160 1.00 95.69 120 ILE A O 1
ATOM 989 N N . ASN A 1 121 ? -0.607 4.534 -6.325 1.00 95.50 121 ASN A N 1
ATOM 990 C CA . ASN A 1 121 ? 0.047 5.406 -5.382 1.00 95.50 121 ASN A CA 1
ATOM 991 C C . ASN A 1 121 ? 1.483 4.931 -5.147 1.00 95.50 121 ASN A C 1
ATOM 993 O O . ASN A 1 121 ? 1.708 3.784 -4.755 1.00 95.50 121 ASN A O 1
ATOM 997 N N . ILE A 1 122 ? 2.437 5.829 -5.359 1.00 93.62 122 ILE A N 1
ATOM 998 C CA . ILE A 1 122 ? 3.877 5.592 -5.217 1.00 93.62 122 ILE A CA 1
ATOM 999 C C . ILE A 1 122 ? 4.484 6.461 -4.105 1.00 93.62 122 ILE A C 1
ATOM 1001 O O . ILE A 1 122 ? 5.667 6.788 -4.146 1.00 93.62 122 ILE A O 1
ATOM 1005 N N . ALA A 1 123 ? 3.691 6.854 -3.100 1.00 92.25 123 ALA A N 1
ATOM 1006 C CA . ALA A 1 123 ? 4.141 7.758 -2.042 1.00 92.25 123 ALA A CA 1
ATOM 1007 C C . ALA A 1 123 ? 5.353 7.215 -1.273 1.00 92.25 123 ALA A C 1
ATOM 1009 O O . ALA A 1 123 ? 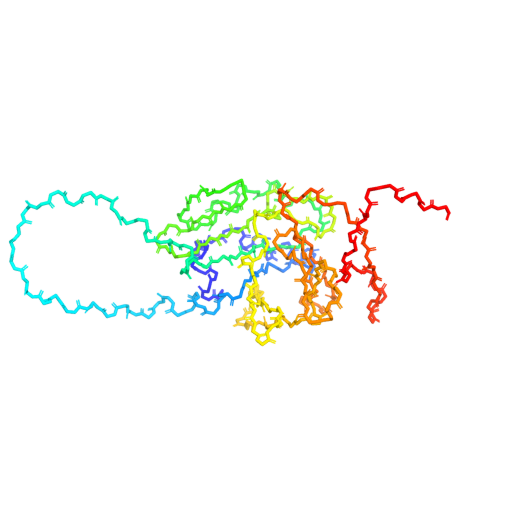6.303 7.964 -1.062 1.00 92.25 123 ALA A O 1
ATOM 1010 N N . GLU A 1 124 ? 5.370 5.926 -0.905 1.00 89.38 124 GLU A N 1
ATOM 1011 C CA . GLU A 1 124 ? 6.524 5.334 -0.200 1.00 89.38 124 GLU A CA 1
ATOM 1012 C C . GLU A 1 124 ? 7.796 5.459 -1.043 1.00 89.38 124 GLU A C 1
ATOM 1014 O O . GLU A 1 124 ? 8.868 5.763 -0.529 1.00 89.38 124 GLU A O 1
ATOM 1019 N N . CYS A 1 125 ? 7.644 5.323 -2.360 1.00 87.62 125 CYS A N 1
ATOM 1020 C CA . CYS A 1 125 ? 8.746 5.363 -3.301 1.00 87.62 125 CYS A CA 1
ATOM 1021 C C . CYS A 1 125 ? 9.363 6.748 -3.497 1.00 87.62 125 CYS A C 1
ATOM 1023 O O . CYS A 1 125 ? 10.530 6.868 -3.854 1.00 87.62 125 CYS A O 1
ATOM 1025 N N . LEU A 1 126 ? 8.569 7.791 -3.267 1.00 88.75 126 LEU A N 1
ATOM 1026 C CA . LEU A 1 126 ? 8.958 9.184 -3.458 1.00 88.75 126 LEU A CA 1
ATOM 1027 C C . LEU A 1 126 ? 9.224 9.908 -2.125 1.00 88.75 126 LEU A C 1
ATOM 1029 O O . LEU A 1 126 ? 9.239 11.138 -2.087 1.00 88.75 126 LEU A O 1
ATOM 1033 N N . GLY A 1 127 ? 9.384 9.170 -1.019 1.00 84.25 127 GLY A N 1
ATOM 1034 C CA . GLY A 1 127 ? 9.615 9.751 0.311 1.00 84.25 127 GLY A CA 1
ATOM 1035 C C . GLY A 1 127 ? 8.391 10.453 0.912 1.00 84.25 127 GLY A C 1
ATOM 1036 O O . GLY A 1 127 ? 8.521 11.298 1.794 1.00 84.25 127 GLY A O 1
ATOM 1037 N N . GLY A 1 128 ? 7.182 10.122 0.453 1.00 82.00 128 GLY A N 1
ATOM 1038 C CA . GLY A 1 128 ? 5.899 10.655 0.923 1.00 82.00 128 GLY A CA 1
ATOM 1039 C C . GLY A 1 128 ? 5.448 10.113 2.285 1.00 82.00 128 GLY A C 1
ATOM 1040 O O . GLY A 1 128 ? 4.255 9.873 2.488 1.00 82.00 128 GLY A O 1
ATOM 1041 N N . HIS A 1 129 ? 6.384 9.898 3.212 1.00 80.62 129 HIS A N 1
ATOM 1042 C CA . HIS A 1 129 ? 6.118 9.372 4.547 1.00 80.62 129 HIS A CA 1
ATOM 1043 C C . HIS A 1 129 ? 6.199 10.461 5.626 1.00 80.62 129 HIS A C 1
ATOM 1045 O O . HIS A 1 129 ? 7.082 11.317 5.613 1.00 80.62 129 HIS A O 1
ATOM 1051 N N . SER A 1 130 ? 5.303 10.411 6.613 1.00 72.88 130 SER A N 1
ATOM 1052 C CA . SER A 1 130 ? 5.313 11.318 7.782 1.00 72.88 130 SER A CA 1
ATOM 1053 C C . SER A 1 130 ? 6.018 10.713 9.005 1.00 72.88 130 SER A C 1
ATOM 1055 O O . SER A 1 130 ? 6.065 11.329 10.067 1.00 72.88 130 SER A O 1
ATOM 1057 N N . GLY A 1 131 ? 6.527 9.490 8.868 1.00 77.06 131 GLY A N 1
ATOM 1058 C CA . GLY A 1 131 ? 7.125 8.689 9.928 1.00 77.06 131 GLY A CA 1
ATOM 1059 C C . GLY A 1 131 ? 7.229 7.228 9.499 1.00 77.06 131 GLY A C 1
ATOM 1060 O O . GLY A 1 131 ? 6.732 6.842 8.440 1.00 77.06 131 GLY A O 1
ATOM 1061 N N . ILE A 1 132 ? 7.862 6.404 10.332 1.00 78.06 132 ILE A N 1
ATOM 1062 C CA . ILE A 1 132 ? 8.060 4.979 10.051 1.00 78.06 132 ILE A CA 1
ATOM 1063 C C . ILE A 1 132 ? 6.699 4.287 9.875 1.00 78.06 132 ILE A C 1
ATOM 1065 O O . ILE A 1 132 ? 5.896 4.230 10.802 1.00 78.06 132 ILE A O 1
ATOM 1069 N N . GLY A 1 133 ? 6.441 3.768 8.671 1.00 82.88 133 GLY A N 1
ATOM 1070 C CA . GLY A 1 133 ? 5.196 3.078 8.323 1.00 82.88 133 GLY A CA 1
ATOM 1071 C C . GLY A 1 133 ? 3.988 3.980 8.049 1.00 82.88 133 GLY A C 1
ATOM 1072 O O . GLY A 1 133 ? 2.906 3.449 7.814 1.00 82.88 133 GLY A O 1
ATOM 1073 N N . TRP A 1 134 ? 4.150 5.307 8.037 1.00 89.44 134 TRP A N 1
ATOM 1074 C CA . TRP A 1 134 ? 3.087 6.265 7.716 1.00 89.44 134 TRP A CA 1
ATOM 1075 C C . TRP A 1 134 ? 3.209 6.767 6.285 1.00 89.44 134 TRP A C 1
ATOM 1077 O O . TRP A 1 134 ? 4.272 7.226 5.882 1.00 89.44 134 TRP A O 1
ATOM 1087 N N . LEU A 1 135 ? 2.108 6.740 5.541 1.00 90.81 135 LEU A N 1
ATOM 1088 C CA . LEU A 1 135 ? 2.058 7.100 4.130 1.00 90.81 135 LEU A CA 1
ATOM 1089 C C . LEU A 1 135 ? 0.926 8.073 3.847 1.00 90.81 135 LEU A C 1
ATOM 1091 O O . LEU A 1 135 ? -0.208 7.895 4.304 1.00 90.81 135 LEU A O 1
ATOM 1095 N N . HIS A 1 136 ? 1.235 9.078 3.036 1.00 90.38 136 HIS A N 1
ATOM 1096 C CA . HIS A 1 136 ? 0.229 9.956 2.468 1.00 90.38 136 HIS A CA 1
ATOM 1097 C C . HIS A 1 136 ? -0.368 9.338 1.209 1.00 90.38 136 HIS A C 1
ATOM 1099 O O . HIS A 1 136 ? 0.334 9.040 0.248 1.00 90.38 136 HIS A O 1
ATOM 1105 N N . VAL A 1 137 ? -1.686 9.183 1.203 1.00 90.06 137 VAL A N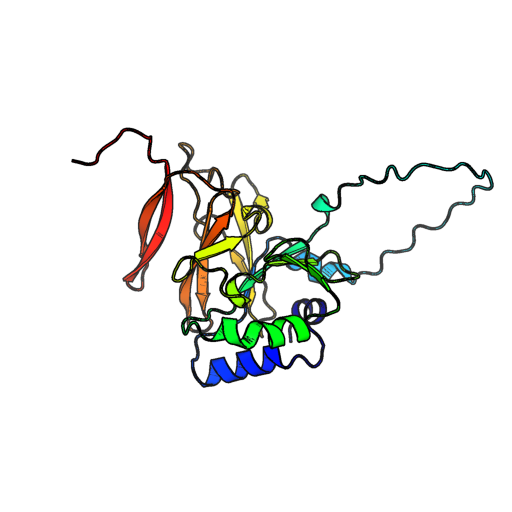 1
ATOM 1106 C CA . VAL A 1 137 ? -2.451 8.738 0.033 1.00 90.06 137 VAL A CA 1
ATOM 1107 C C . VAL A 1 137 ? -3.576 9.731 -0.209 1.00 90.06 137 VAL A C 1
ATOM 1109 O O . VAL A 1 137 ? -4.123 10.287 0.740 1.00 90.06 137 VAL A O 1
ATOM 1112 N N . SER A 1 138 ? -3.940 9.993 -1.462 1.00 87.19 138 SER A N 1
ATOM 1113 C CA . SER A 1 138 ? -4.962 11.011 -1.743 1.00 87.19 138 SER A CA 1
ATOM 1114 C C . SER A 1 138 ? -6.335 10.610 -1.186 1.00 87.19 138 SER A C 1
ATOM 1116 O O . SER A 1 138 ? -7.014 11.425 -0.559 1.00 87.19 138 SER A O 1
ATOM 1118 N N . ASP A 1 139 ? -6.707 9.338 -1.342 1.00 88.38 139 ASP A N 1
ATOM 1119 C CA . ASP A 1 139 ? -7.926 8.763 -0.771 1.00 88.38 139 ASP A CA 1
ATOM 1120 C C . ASP A 1 139 ? -7.673 7.307 -0.333 1.00 88.38 139 ASP A C 1
ATOM 1122 O O . ASP A 1 139 ? -7.756 6.390 -1.158 1.00 88.38 139 ASP A O 1
ATOM 1126 N N . PRO A 1 140 ? -7.376 7.071 0.961 1.00 91.56 140 PRO A N 1
ATOM 1127 C CA . PRO A 1 140 ? -7.145 5.729 1.474 1.00 91.56 140 PRO A CA 1
ATOM 1128 C C . PRO A 1 140 ? -8.341 4.795 1.286 1.00 91.56 140 PRO A C 1
ATOM 1130 O O . PRO A 1 140 ? -8.150 3.590 1.181 1.00 91.56 140 PRO A O 1
ATOM 1133 N N . SER A 1 141 ? -9.578 5.297 1.178 1.00 89.94 141 SER A N 1
ATOM 1134 C CA . SER A 1 141 ? -10.743 4.416 1.028 1.00 89.94 141 SER A CA 1
ATOM 1135 C C . SER A 1 141 ? -10.727 3.603 -0.270 1.00 89.94 141 SER A C 1
ATOM 1137 O O . SER A 1 141 ? -11.327 2.531 -0.321 1.00 89.94 141 SER A O 1
ATOM 1139 N N . ARG A 1 142 ? -9.981 4.057 -1.285 1.00 91.81 142 ARG A N 1
ATOM 1140 C CA . ARG A 1 142 ? -9.890 3.417 -2.604 1.00 91.81 142 ARG A CA 1
ATOM 1141 C C . ARG A 1 142 ? -9.177 2.068 -2.592 1.00 91.81 142 ARG A C 1
ATOM 1143 O O . ARG A 1 142 ? -9.428 1.262 -3.486 1.00 91.81 142 ARG A O 1
ATOM 1150 N N . VAL A 1 143 ? -8.317 1.795 -1.605 1.00 93.31 143 VAL A N 1
ATOM 1151 C CA . VAL A 1 143 ? -7.655 0.481 -1.510 1.00 93.31 143 VAL A CA 1
ATOM 1152 C C . VAL A 1 143 ? -8.534 -0.576 -0.850 1.00 93.31 143 VAL A C 1
ATOM 1154 O O . VAL A 1 143 ? -8.160 -1.746 -0.851 1.00 93.31 143 VAL A O 1
ATOM 1157 N N . PHE A 1 144 ? -9.707 -0.213 -0.328 1.00 92.44 144 PHE A N 1
ATOM 1158 C CA . PHE A 1 144 ? -10.583 -1.132 0.390 1.00 92.44 144 PHE A CA 1
ATOM 1159 C C . PHE A 1 144 ? -11.940 -1.314 -0.288 1.00 92.44 144 PHE A C 1
ATOM 1161 O O . PHE A 1 144 ? -12.385 -0.503 -1.097 1.00 92.44 144 PHE A O 1
ATOM 1168 N N . THR A 1 145 ? -12.637 -2.370 0.117 1.00 91.31 145 THR A N 1
ATOM 1169 C CA . THR A 1 145 ? -14.054 -2.587 -0.174 1.00 91.31 145 THR A CA 1
ATOM 1170 C C . THR A 1 145 ? -14.815 -2.915 1.104 1.00 91.31 145 THR A C 1
ATOM 1172 O O . THR A 1 145 ? -14.216 -3.285 2.118 1.00 91.31 145 THR A O 1
ATOM 1175 N N . ARG A 1 146 ? -16.141 -2.771 1.058 1.00 88.12 146 ARG A N 1
ATOM 1176 C CA . ARG A 1 146 ? -17.036 -3.238 2.117 1.00 88.12 146 ARG A CA 1
ATOM 1177 C C . ARG A 1 146 ? -17.789 -4.471 1.651 1.00 88.12 146 ARG A C 1
ATOM 1179 O O . ARG A 1 146 ? -18.562 -4.386 0.700 1.00 88.12 146 ARG A O 1
ATOM 1186 N N . LYS A 1 147 ? -17.612 -5.581 2.361 1.00 86.50 147 LYS A N 1
ATOM 1187 C CA . LYS A 1 147 ? -18.372 -6.821 2.185 1.00 86.50 147 LYS A CA 1
ATOM 1188 C C . LYS A 1 147 ? -19.027 -7.153 3.517 1.00 86.50 147 LYS A C 1
ATOM 1190 O O . LYS A 1 147 ? -18.375 -7.063 4.542 1.00 86.50 147 LYS A O 1
ATOM 1195 N N . ASP A 1 148 ? -20.329 -7.423 3.518 1.00 86.88 148 ASP A N 1
ATOM 1196 C CA . ASP A 1 148 ? -21.072 -7.752 4.746 1.00 86.88 148 ASP A CA 1
ATOM 1197 C C . ASP A 1 148 ? -20.892 -6.718 5.882 1.00 86.88 148 ASP A C 1
ATOM 1199 O O . ASP A 1 148 ? -20.936 -7.033 7.064 1.00 86.88 148 ASP A O 1
ATOM 1203 N N . ARG A 1 149 ? -20.745 -5.437 5.496 1.00 83.62 149 ARG A N 1
ATOM 1204 C CA . ARG A 1 149 ? -20.435 -4.268 6.355 1.00 83.62 149 ARG A CA 1
ATOM 1205 C C . ARG A 1 149 ? -19.019 -4.241 6.939 1.00 83.62 149 ARG A C 1
ATOM 1207 O O . ARG A 1 149 ? -18.660 -3.243 7.559 1.00 83.62 149 ARG A O 1
ATOM 1214 N N . GLU A 1 150 ? -18.204 -5.242 6.659 1.00 86.69 150 GLU A N 1
ATOM 1215 C CA . GLU A 1 150 ? -16.813 -5.339 7.079 1.00 86.69 150 GLU A CA 1
ATOM 1216 C C . GLU A 1 150 ? -15.870 -4.821 5.991 1.00 86.69 150 GLU A C 1
ATOM 1218 O O . GLU A 1 150 ? -16.175 -4.837 4.797 1.00 86.69 150 GLU A O 1
ATOM 1223 N N . MET A 1 151 ? -14.735 -4.271 6.417 1.00 88.69 151 MET A N 1
ATOM 1224 C CA . MET A 1 151 ? -13.726 -3.715 5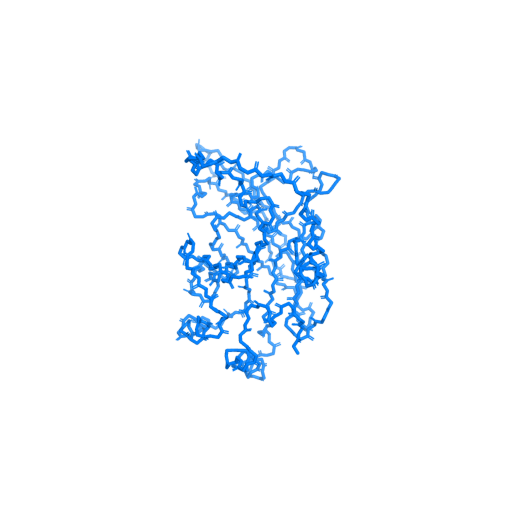.516 1.00 88.69 151 MET A CA 1
ATOM 1225 C C . MET A 1 151 ? -12.751 -4.813 5.107 1.00 88.69 151 MET A C 1
ATOM 1227 O O . MET A 1 151 ? -12.243 -5.513 5.977 1.00 88.69 151 MET A O 1
ATOM 1231 N N . HIS A 1 152 ? -12.438 -4.884 3.816 1.00 93.06 152 HIS A N 1
ATOM 1232 C CA . HIS A 1 152 ? -11.464 -5.825 3.267 1.00 93.06 152 HIS A CA 1
ATOM 1233 C C . HIS A 1 152 ? -10.535 -5.142 2.265 1.00 93.06 152 HIS A C 1
ATOM 1235 O O . HIS A 1 152 ? -10.907 -4.157 1.617 1.00 93.06 152 HIS A O 1
ATOM 1241 N N . THR A 1 153 ? -9.346 -5.705 2.091 1.00 95.38 153 THR A N 1
ATOM 1242 C CA . THR A 1 153 ? -8.446 -5.407 0.971 1.00 95.38 153 THR A CA 1
ATOM 1243 C C . THR A 1 153 ? -7.660 -6.662 0.590 1.00 95.38 153 THR A C 1
ATOM 1245 O O . THR A 1 153 ? -7.909 -7.740 1.130 1.00 95.38 153 THR A O 1
ATOM 1248 N N . SER A 1 154 ? -6.730 -6.538 -0.350 1.00 95.88 154 SER A N 1
ATOM 1249 C CA . SER A 1 154 ? -5.860 -7.627 -0.765 1.00 95.88 154 SER A CA 1
ATOM 1250 C C . SER A 1 154 ? -4.420 -7.147 -0.927 1.00 95.88 154 SER A C 1
ATOM 1252 O O . SER A 1 154 ? -4.174 -5.975 -1.221 1.00 95.88 154 SER A O 1
ATOM 1254 N N . LEU A 1 155 ? -3.483 -8.075 -0.749 1.00 95.06 155 LEU A N 1
ATOM 1255 C CA . LEU A 1 155 ? -2.043 -7.888 -0.890 1.00 95.06 155 LEU A CA 1
ATOM 1256 C C . LEU A 1 155 ? -1.508 -8.803 -1.993 1.00 95.06 155 LEU A C 1
ATOM 1258 O O . LEU A 1 155 ? -1.942 -9.951 -2.123 1.00 95.06 155 LEU A O 1
ATOM 1262 N N . LEU A 1 156 ? -0.530 -8.311 -2.746 1.00 93.38 156 LEU A N 1
ATOM 1263 C CA . LEU A 1 156 ? 0.287 -9.110 -3.652 1.00 93.38 156 LEU A CA 1
ATOM 1264 C C . LEU A 1 156 ? 1.754 -8.749 -3.449 1.00 93.38 156 LEU A C 1
ATOM 1266 O O . LEU A 1 156 ? 2.181 -7.646 -3.797 1.00 93.38 156 LEU A O 1
ATOM 1270 N N . TYR A 1 157 ? 2.521 -9.693 -2.920 1.00 90.44 157 TYR A N 1
ATOM 1271 C CA . TYR A 1 157 ? 3.961 -9.538 -2.777 1.00 90.44 157 TYR A CA 1
ATOM 1272 C C . TYR A 1 157 ? 4.658 -9.786 -4.109 1.00 90.44 157 TYR A C 1
ATOM 1274 O O . TYR A 1 157 ? 4.235 -10.605 -4.925 1.00 90.44 157 TYR A O 1
ATOM 1282 N N . TYR A 1 158 ? 5.755 -9.084 -4.343 1.00 86.62 158 TYR A N 1
ATOM 1283 C CA . TYR A 1 158 ? 6.605 -9.347 -5.485 1.00 86.62 158 TYR A CA 1
ATOM 1284 C C . TYR A 1 158 ? 7.212 -10.751 -5.390 1.00 86.62 158 TYR A C 1
ATOM 1286 O O . TYR A 1 158 ? 7.634 -11.192 -4.326 1.00 86.62 158 TYR A O 1
ATOM 1294 N N . GLY A 1 159 ? 7.217 -11.480 -6.505 1.00 82.50 159 GLY A N 1
ATOM 1295 C CA . GLY A 1 159 ? 7.658 -12.879 -6.550 1.00 82.50 159 GLY A CA 1
ATOM 1296 C C . GLY A 1 159 ? 6.640 -13.897 -6.017 1.00 82.50 159 GLY A C 1
ATOM 1297 O O . GLY A 1 159 ? 6.706 -15.057 -6.418 1.00 82.50 159 GLY A O 1
ATOM 1298 N N . ASP A 1 160 ? 5.659 -13.476 -5.211 1.00 84.06 160 ASP A N 1
ATOM 1299 C CA . ASP A 1 160 ? 4.509 -14.297 -4.824 1.00 84.06 160 ASP A CA 1
ATOM 1300 C C . ASP A 1 160 ? 3.401 -14.135 -5.877 1.00 84.06 160 ASP A C 1
ATOM 1302 O O . ASP A 1 160 ? 2.978 -13.028 -6.205 1.00 84.06 160 ASP A O 1
ATOM 1306 N N . ASN A 1 161 ? 2.919 -15.242 -6.438 1.00 83.12 161 ASN A N 1
ATOM 1307 C CA . ASN A 1 161 ? 1.776 -15.221 -7.358 1.00 83.12 161 ASN A CA 1
ATOM 1308 C C . ASN A 1 161 ? 0.432 -15.315 -6.611 1.00 83.12 161 ASN A C 1
ATOM 1310 O O . ASN A 1 161 ? -0.626 -15.375 -7.241 1.00 83.12 161 ASN A O 1
ATOM 1314 N N . THR A 1 162 ? 0.465 -15.344 -5.278 1.00 89.81 162 THR A N 1
ATOM 1315 C CA . THR A 1 162 ? -0.703 -15.509 -4.418 1.00 89.81 162 THR A CA 1
ATOM 1316 C C . THR A 1 162 ? -1.218 -14.157 -3.951 1.00 89.81 162 THR A C 1
ATOM 1318 O O . THR A 1 162 ? -0.514 -13.385 -3.303 1.00 89.81 162 THR A O 1
ATOM 1321 N N . ILE A 1 163 ? -2.490 -13.889 -4.238 1.00 92.94 163 ILE A N 1
ATOM 1322 C CA . ILE A 1 163 ? -3.195 -12.727 -3.698 1.00 92.94 163 ILE A CA 1
ATOM 1323 C C . ILE A 1 163 ? -3.738 -13.105 -2.323 1.00 92.94 163 ILE A C 1
ATOM 1325 O O . ILE A 1 163 ? -4.555 -14.023 -2.218 1.00 92.94 163 ILE A O 1
ATOM 1329 N N . ARG A 1 164 ? -3.302 -12.390 -1.285 1.00 93.44 164 ARG A N 1
ATOM 1330 C CA . ARG A 1 164 ? -3.747 -12.605 0.098 1.00 93.44 164 ARG A CA 1
ATOM 1331 C C . ARG A 1 164 ? -4.843 -11.617 0.448 1.00 93.44 164 ARG A C 1
ATOM 1333 O O . ARG A 1 164 ? -4.713 -10.435 0.146 1.00 93.44 164 ARG A O 1
ATOM 1340 N N . ASP A 1 165 ? -5.908 -12.091 1.078 1.00 94.44 165 ASP A N 1
ATOM 1341 C CA . ASP A 1 165 ? -6.964 -11.215 1.578 1.00 94.44 165 ASP A CA 1
ATOM 1342 C C . ASP A 1 165 ? -6.626 -10.715 2.977 1.00 94.44 165 ASP A C 1
ATOM 1344 O O . ASP A 1 165 ? -6.095 -11.458 3.797 1.00 94.44 165 ASP A O 1
ATOM 1348 N N . VAL A 1 166 ? -6.944 -9.449 3.226 1.00 93.62 166 VAL A N 1
ATOM 1349 C CA . VAL A 1 166 ? -6.813 -8.808 4.533 1.00 93.62 166 VAL A CA 1
ATOM 1350 C C . VAL A 1 166 ? -8.216 -8.561 5.063 1.00 93.62 166 VAL A C 1
ATOM 1352 O O . VAL A 1 166 ? -9.011 -7.845 4.436 1.00 93.62 166 VAL A O 1
ATOM 1355 N N . GLY A 1 167 ? -8.515 -9.193 6.194 1.00 92.25 167 GLY A N 1
ATOM 1356 C CA . GLY A 1 167 ? -9.801 -9.123 6.868 1.00 92.25 167 GLY A CA 1
ATOM 1357 C C . GLY A 1 167 ? -9.966 -7.895 7.766 1.00 92.25 167 GLY A C 1
ATOM 1358 O O . GLY A 1 167 ? -9.042 -7.092 7.948 1.00 92.25 167 GLY A O 1
ATOM 1359 N N . PRO A 1 168 ? -11.166 -7.712 8.337 1.00 89.50 168 PRO A N 1
ATOM 1360 C CA . PRO A 1 168 ? -11.449 -6.625 9.264 1.00 89.50 168 PRO A CA 1
ATOM 1361 C C . PRO A 1 168 ? -10.574 -6.648 10.527 1.00 89.50 168 PRO A C 1
ATOM 1363 O O . PRO A 1 168 ? -10.315 -5.583 11.081 1.00 89.50 168 PRO A O 1
ATOM 1366 N N . GLU A 1 169 ? -10.104 -7.800 10.978 1.00 87.69 169 GLU A N 1
ATOM 1367 C CA . GLU A 1 169 ? -9.202 -7.966 12.120 1.00 87.69 169 GLU A CA 1
ATOM 1368 C C . GLU A 1 169 ? -7.825 -7.320 11.902 1.00 87.69 169 GLU A C 1
ATOM 1370 O O . GLU A 1 169 ? -7.231 -6.800 12.845 1.00 87.69 169 GLU A O 1
ATOM 1375 N N . ASP A 1 170 ? -7.371 -7.261 10.649 1.00 90.25 170 ASP A N 1
ATOM 1376 C CA . ASP A 1 170 ? -6.052 -6.751 10.262 1.00 90.25 170 ASP A CA 1
ATOM 1377 C C . ASP A 1 170 ? -6.102 -5.328 9.691 1.00 90.25 170 ASP A C 1
ATOM 1379 O O . ASP A 1 170 ? -5.105 -4.797 9.202 1.00 90.25 170 ASP A O 1
ATOM 1383 N N . ILE A 1 171 ? -7.261 -4.674 9.746 1.00 90.19 171 ILE A N 1
ATOM 1384 C CA . ILE A 1 171 ? -7.428 -3.300 9.268 1.00 90.19 171 ILE A CA 1
ATOM 1385 C C . ILE A 1 171 ? -7.745 -2.402 10.465 1.00 90.19 171 ILE A C 1
ATOM 1387 O O . ILE A 1 171 ? -8.705 -2.647 11.188 1.00 90.19 171 ILE A O 1
ATOM 1391 N N . GLY A 1 172 ? -7.023 -1.306 10.645 1.00 86.00 172 GLY A N 1
ATOM 1392 C CA . GLY A 1 172 ? -7.391 -0.263 11.601 1.00 86.00 172 GLY A CA 1
ATOM 1393 C C . GLY A 1 172 ? -8.112 0.904 10.940 1.00 86.00 172 GLY A C 1
ATOM 1394 O O . GLY A 1 172 ? -8.009 1.138 9.735 1.00 86.00 172 GLY A O 1
ATOM 1395 N N . GLY A 1 173 ? -8.859 1.664 11.731 1.00 85.19 173 GLY A N 1
ATOM 1396 C CA . GLY A 1 173 ? -9.552 2.873 11.286 1.00 85.19 173 GLY A CA 1
ATOM 1397 C C . GLY A 1 173 ? -9.983 3.730 12.470 1.00 85.19 173 GLY A C 1
ATOM 1398 O O . GLY A 1 173 ? -9.643 3.428 13.616 1.00 85.19 173 GLY A O 1
ATOM 1399 N N . ILE A 1 174 ? -10.730 4.804 12.216 1.00 81.25 174 ILE A N 1
ATOM 1400 C CA . ILE A 1 174 ? -11.301 5.597 13.309 1.00 81.25 174 ILE A CA 1
ATOM 1401 C C . ILE A 1 174 ? -12.428 4.789 13.956 1.00 81.25 174 ILE A C 1
ATOM 1403 O O . ILE A 1 174 ? -13.353 4.326 13.277 1.00 81.25 174 ILE A O 1
ATOM 1407 N N . GLU A 1 175 ? -12.341 4.613 15.272 1.00 73.44 175 GLU A N 1
ATOM 1408 C CA . GLU A 1 175 ? -13.317 3.852 16.039 1.00 73.44 175 GLU A CA 1
ATOM 1409 C C . GLU A 1 175 ? -14.696 4.525 15.957 1.00 73.44 175 GLU A C 1
ATOM 1411 O O . GLU A 1 175 ? -14.853 5.732 16.165 1.00 73.44 175 GLU A O 1
ATOM 1416 N N . SER A 1 176 ? -15.714 3.734 15.631 1.00 63.22 176 SER A N 1
ATOM 1417 C CA . SER A 1 176 ? -17.116 4.138 15.693 1.00 63.22 176 SER A CA 1
ATOM 1418 C C . SER A 1 176 ? -17.776 3.457 16.882 1.00 63.22 176 SER A C 1
ATOM 1420 O O . SER A 1 176 ? -17.398 2.354 17.260 1.00 63.22 176 SER A O 1
ATOM 1422 N N . ARG A 1 177 ? -18.848 4.055 17.414 1.00 51.97 177 ARG A N 1
ATOM 1423 C CA . ARG A 1 177 ? -19.693 3.429 18.450 1.00 51.97 177 ARG A CA 1
ATOM 1424 C C . ARG A 1 177 ? -20.295 2.080 18.025 1.00 51.97 177 ARG A C 1
ATOM 1426 O O . ARG A 1 177 ? -20.790 1.352 18.875 1.00 51.97 177 ARG A O 1
ATOM 1433 N N . SER A 1 178 ? -20.270 1.750 16.734 1.00 48.38 178 SER A N 1
ATOM 1434 C CA . SER A 1 178 ? -20.550 0.406 16.232 1.00 48.38 178 SER A CA 1
ATOM 1435 C C . SER A 1 178 ? -19.241 -0.353 15.998 1.00 48.38 178 SER A C 1
ATOM 1437 O O . SER A 1 178 ? -18.472 0.023 15.112 1.00 48.38 178 SER A O 1
ATOM 1439 N N . THR A 1 179 ? -19.052 -1.468 16.701 1.00 43.84 179 THR A N 1
ATOM 1440 C CA . THR A 1 179 ? -17.961 -2.443 16.503 1.00 43.84 179 THR A CA 1
ATOM 1441 C C . THR A 1 179 ? -17.815 -2.926 15.052 1.00 43.84 179 THR A C 1
ATOM 1443 O O . THR A 1 179 ? -16.726 -3.302 14.642 1.00 43.84 179 THR A O 1
ATOM 1446 N N . ALA A 1 180 ? -18.877 -2.838 14.242 1.00 45.16 180 ALA A N 1
ATOM 1447 C CA . ALA A 1 180 ? -18.892 -3.249 12.835 1.00 45.16 180 ALA A CA 1
ATOM 1448 C C . ALA A 1 180 ? -18.445 -2.173 11.818 1.00 45.16 180 ALA A C 1
ATOM 1450 O O . ALA A 1 180 ? -18.442 -2.434 10.621 1.00 45.16 180 ALA A O 1
ATOM 1451 N N . GLY A 1 181 ? -18.130 -0.939 12.227 1.00 51.50 181 GLY A N 1
ATOM 1452 C CA . GLY A 1 181 ? -18.013 0.172 11.275 1.00 51.50 181 GLY A CA 1
ATOM 1453 C C . GLY A 1 181 ? -16.819 1.066 11.530 1.00 51.50 181 GLY A C 1
ATOM 1454 O O . GLY A 1 181 ? -16.971 2.088 12.184 1.00 51.50 181 GLY A O 1
ATOM 1455 N N . LYS A 1 182 ? -15.654 0.751 10.956 1.00 62.38 182 LYS A N 1
ATOM 1456 C CA . LYS A 1 182 ? -14.534 1.705 10.876 1.00 62.38 182 LYS A CA 1
ATOM 1457 C C . LYS A 1 182 ? -15.034 2.974 10.191 1.00 62.38 182 LYS A C 1
ATOM 1459 O O . LYS A 1 182 ? -15.398 2.959 9.005 1.00 62.38 182 LYS A O 1
ATOM 1464 N N . LYS A 1 183 ? -15.133 4.062 10.954 1.00 65.00 183 LYS A N 1
ATOM 1465 C CA . LYS A 1 183 ? -15.511 5.372 10.428 1.00 65.00 183 LYS A CA 1
ATOM 1466 C C . LYS A 1 183 ? -14.293 5.934 9.702 1.00 65.00 183 LYS A C 1
ATOM 1468 O O . LYS A 1 183 ? -13.160 5.639 10.063 1.00 65.00 183 LYS A O 1
ATOM 1473 N N . ALA A 1 184 ? -14.540 6.742 8.672 1.00 72.81 184 ALA A N 1
ATOM 1474 C CA . ALA A 1 184 ? -13.518 7.634 8.131 1.00 72.81 184 ALA A CA 1
ATOM 1475 C C . ALA A 1 184 ? -12.203 6.949 7.685 1.00 72.81 184 ALA A C 1
ATOM 1477 O O . ALA A 1 184 ? -11.134 7.537 7.771 1.00 72.81 184 ALA A O 1
ATOM 1478 N N . VAL A 1 185 ? -12.292 5.745 7.101 1.00 81.38 185 VAL A N 1
ATOM 1479 C CA . VAL A 1 185 ? -11.168 5.110 6.372 1.00 81.38 185 VAL A CA 1
ATOM 1480 C C . VAL A 1 185 ? -10.646 6.021 5.253 1.00 81.38 185 VAL A C 1
ATOM 1482 O O . VAL A 1 185 ? -9.470 6.001 4.930 1.00 81.38 185 VAL A O 1
ATOM 1485 N N . LYS A 1 186 ? -11.508 6.886 4.707 1.00 85.19 186 LYS A N 1
ATOM 1486 C CA . LYS A 1 186 ? -11.125 7.967 3.787 1.00 85.19 186 LYS A CA 1
ATOM 1487 C C . LYS A 1 186 ? -10.165 9.008 4.389 1.00 85.19 186 LYS A C 1
ATOM 1489 O O . LYS A 1 186 ? -9.547 9.745 3.640 1.00 85.19 186 LYS A O 1
ATOM 1494 N N . ASP A 1 187 ? -10.077 9.104 5.714 1.00 87.38 187 ASP A N 1
ATOM 1495 C CA . ASP A 1 187 ? -9.245 10.082 6.414 1.00 87.38 187 ASP A CA 1
ATOM 1496 C C . ASP A 1 187 ? -7.971 9.399 6.931 1.00 87.38 187 ASP A C 1
ATOM 1498 O O . ASP A 1 187 ? -6.869 9.913 6.731 1.00 87.38 187 ASP A O 1
ATOM 1502 N N . ILE A 1 188 ? -8.109 8.221 7.555 1.00 89.69 188 ILE A N 1
ATOM 1503 C CA . ILE A 1 188 ? -6.986 7.396 8.011 1.00 89.69 188 ILE A CA 1
ATOM 1504 C C . ILE A 1 188 ? -7.372 5.917 8.158 1.00 89.69 188 ILE A C 1
ATOM 1506 O O . ILE A 1 188 ? -8.491 5.582 8.560 1.00 89.69 188 ILE A O 1
ATOM 1510 N N . CYS A 1 189 ? -6.419 5.027 7.907 1.00 90.62 189 CYS A N 1
ATOM 1511 C CA . CYS A 1 189 ? -6.533 3.601 8.204 1.00 90.62 189 CYS A CA 1
ATOM 1512 C C . CYS A 1 189 ? -5.162 2.953 8.394 1.00 90.62 189 CYS A C 1
ATOM 1514 O O . CYS A 1 189 ? -4.163 3.473 7.902 1.00 90.62 189 CYS A O 1
ATOM 1516 N N . SER A 1 190 ? -5.121 1.791 9.043 1.00 90.88 190 SER A N 1
ATOM 1517 C CA . SER A 1 190 ? -3.939 0.927 9.067 1.00 90.88 190 SER A CA 1
ATOM 1518 C C . SER A 1 190 ? -4.223 -0.432 8.450 1.00 90.88 190 SER A C 1
ATOM 1520 O O . SER A 1 190 ? -5.369 -0.874 8.392 1.00 90.88 190 SER A O 1
ATOM 1522 N N . ILE A 1 191 ? -3.164 -1.087 7.992 1.00 92.12 191 ILE A N 1
ATOM 1523 C CA . ILE A 1 191 ? -3.154 -2.490 7.594 1.00 92.12 191 ILE A CA 1
ATOM 1524 C C . ILE A 1 191 ? -2.031 -3.179 8.371 1.00 92.12 191 ILE A C 1
ATOM 1526 O O . ILE A 1 191 ? -0.886 -2.710 8.354 1.00 92.12 191 ILE A O 1
ATOM 1530 N N . ARG A 1 192 ? -2.368 -4.284 9.038 1.00 90.88 192 ARG A N 1
ATOM 1531 C CA . ARG A 1 192 ? -1.429 -5.290 9.530 1.00 90.88 192 ARG A CA 1
ATOM 1532 C C . ARG A 1 192 ? -1.129 -6.258 8.392 1.00 90.88 192 ARG A C 1
ATOM 1534 O O . ARG A 1 192 ? -2.022 -6.719 7.690 1.00 90.88 192 ARG A O 1
ATOM 1541 N N . MET A 1 193 ? 0.147 -6.537 8.191 1.00 90.06 193 MET A N 1
ATOM 1542 C CA . MET A 1 193 ? 0.643 -7.445 7.163 1.00 90.06 193 MET A CA 1
ATOM 1543 C C . MET A 1 193 ? 1.848 -8.214 7.685 1.00 90.06 193 MET A C 1
ATOM 1545 O O . MET A 1 193 ? 2.359 -7.920 8.761 1.00 90.06 193 MET A O 1
ATOM 1549 N N . GLN A 1 194 ? 2.304 -9.201 6.924 1.00 85.44 194 GLN A N 1
ATOM 1550 C CA . GLN A 1 194 ? 3.503 -9.973 7.243 1.00 85.44 194 GLN A CA 1
ATOM 1551 C C . GLN A 1 194 ? 4.542 -9.774 6.143 1.00 85.44 194 GLN A C 1
ATOM 1553 O O . GLN A 1 194 ? 4.194 -9.729 4.963 1.00 85.44 194 GLN A O 1
ATOM 1558 N N . LEU A 1 195 ? 5.809 -9.641 6.514 1.00 79.06 195 LEU A N 1
ATOM 1559 C CA . LEU A 1 195 ? 6.913 -9.715 5.562 1.00 79.06 195 LEU A CA 1
ATOM 1560 C C . LEU A 1 195 ? 7.154 -11.168 5.137 1.00 79.06 195 LEU A C 1
ATOM 1562 O O . LEU A 1 195 ? 6.607 -12.106 5.720 1.00 79.06 195 LEU A O 1
ATOM 1566 N N . GLY A 1 196 ? 8.008 -11.362 4.129 1.00 69.31 196 GLY A N 1
ATOM 1567 C CA . GLY A 1 196 ? 8.377 -12.696 3.644 1.00 69.31 196 GLY A CA 1
ATOM 1568 C C . GLY A 1 196 ? 9.013 -13.600 4.710 1.00 69.31 196 GLY A C 1
ATOM 1569 O O . GLY A 1 196 ? 8.915 -14.817 4.606 1.00 69.31 196 GLY A O 1
ATOM 1570 N N . ASP A 1 197 ? 9.602 -13.019 5.758 1.00 73.88 197 ASP A N 1
ATOM 1571 C CA . ASP A 1 197 ? 10.178 -13.734 6.905 1.00 73.88 197 ASP A CA 1
ATOM 1572 C C . ASP A 1 197 ? 9.175 -13.993 8.049 1.00 73.88 197 ASP A C 1
ATOM 1574 O O . ASP A 1 197 ? 9.554 -14.477 9.114 1.00 73.88 197 ASP A O 1
ATOM 1578 N N . GLY A 1 198 ? 7.898 -13.659 7.845 1.00 78.38 198 GLY A N 1
ATOM 1579 C CA . GLY A 1 198 ? 6.827 -13.826 8.824 1.00 78.38 198 GLY A CA 1
ATOM 1580 C C . GLY A 1 198 ? 6.722 -12.704 9.858 1.00 78.38 198 GLY A C 1
ATOM 1581 O O . GLY A 1 198 ? 5.766 -12.703 10.636 1.00 78.38 198 GLY A O 1
ATOM 1582 N N . ARG A 1 199 ? 7.638 -11.722 9.876 1.00 81.06 199 ARG A N 1
ATOM 1583 C CA . ARG A 1 199 ? 7.537 -10.607 10.826 1.00 81.06 199 ARG A CA 1
ATOM 1584 C C . ARG A 1 199 ? 6.342 -9.710 10.498 1.00 81.06 199 ARG A C 1
ATOM 1586 O O . ARG A 1 199 ? 6.148 -9.353 9.332 1.00 81.06 199 ARG A O 1
ATOM 1593 N N . PRO A 1 200 ? 5.562 -9.298 11.509 1.00 84.50 200 PRO A N 1
ATOM 1594 C CA . PRO A 1 200 ? 4.458 -8.382 11.305 1.00 84.50 200 PRO A CA 1
ATOM 1595 C C . PRO A 1 200 ? 4.974 -6.984 10.949 1.00 84.50 200 PRO A C 1
ATOM 1597 O O . PRO A 1 200 ? 5.925 -6.471 11.539 1.00 84.50 200 PRO A O 1
ATOM 1600 N N . VAL A 1 201 ? 4.321 -6.354 9.978 1.00 87.12 201 VAL A N 1
ATOM 1601 C CA . VAL A 1 201 ? 4.551 -4.971 9.568 1.00 87.12 201 VAL A CA 1
ATOM 1602 C C . VAL A 1 201 ? 3.232 -4.229 9.529 1.00 87.12 201 VAL A C 1
ATOM 1604 O O . VAL A 1 201 ? 2.189 -4.762 9.157 1.00 87.12 201 VAL A O 1
ATOM 1607 N N . TYR A 1 202 ? 3.312 -2.960 9.904 1.00 88.44 202 TYR A N 1
ATOM 1608 C CA . TYR A 1 202 ? 2.171 -2.075 10.014 1.00 88.44 202 TYR A CA 1
ATOM 1609 C C . TYR A 1 202 ? 2.341 -0.902 9.061 1.00 88.44 202 TYR A C 1
ATOM 1611 O O . TYR A 1 202 ? 3.422 -0.307 8.947 1.00 88.44 202 TYR A O 1
ATOM 1619 N N . ARG A 1 203 ? 1.264 -0.593 8.342 1.00 91.44 203 ARG A N 1
ATOM 1620 C CA . ARG A 1 203 ? 1.213 0.523 7.400 1.00 91.44 203 ARG A CA 1
ATOM 1621 C C . ARG A 1 203 ? -0.007 1.370 7.681 1.00 91.44 203 ARG A C 1
ATOM 1623 O O . ARG A 1 203 ? -1.115 0.848 7.716 1.00 91.44 203 ARG A O 1
ATOM 1630 N N . VAL A 1 204 ? 0.213 2.659 7.898 1.00 91.94 204 VAL A N 1
ATOM 1631 C CA . VAL A 1 204 ? -0.822 3.662 8.133 1.00 91.94 204 VAL A CA 1
ATOM 1632 C C . VAL A 1 204 ? -0.951 4.514 6.881 1.00 91.94 204 VAL A C 1
ATOM 1634 O O . VAL A 1 204 ? 0.015 5.133 6.445 1.00 91.94 204 VAL A O 1
ATOM 1637 N N . PHE A 1 205 ? -2.152 4.574 6.325 1.00 92.81 205 PHE A N 1
ATOM 1638 C CA . PHE A 1 205 ? -2.495 5.420 5.193 1.00 92.81 205 PHE A CA 1
ATOM 1639 C C . PHE A 1 205 ? -3.314 6.594 5.702 1.00 92.81 205 PHE A C 1
ATOM 1641 O O . PHE A 1 205 ? -4.372 6.399 6.301 1.00 92.81 205 PHE A O 1
ATOM 1648 N N . LYS A 1 206 ? -2.833 7.811 5.465 1.00 91.56 206 LYS A N 1
ATOM 1649 C CA . LYS A 1 206 ? -3.493 9.043 5.890 1.00 91.56 206 LYS A CA 1
ATOM 1650 C C . LYS A 1 206 ? -3.802 9.912 4.679 1.00 91.56 206 LYS A C 1
ATOM 1652 O O . LYS A 1 206 ? -2.916 10.172 3.863 1.00 91.56 206 LYS A O 1
ATOM 1657 N N . SER A 1 207 ? -5.037 10.403 4.594 1.00 89.38 207 SER A N 1
ATOM 1658 C CA . SER A 1 207 ? -5.399 11.390 3.578 1.00 89.38 207 SER A CA 1
ATOM 1659 C C . SER A 1 207 ? -4.640 12.693 3.797 1.00 89.38 207 SER A C 1
ATOM 1661 O O . SER A 1 207 ? -4.550 13.194 4.919 1.00 89.38 207 SER A O 1
ATOM 1663 N N . GLU A 1 208 ? -4.144 13.289 2.714 1.00 83.12 208 GLU A N 1
ATOM 1664 C CA . GLU A 1 208 ? -3.530 14.625 2.739 1.00 83.12 208 GLU A CA 1
ATOM 1665 C C . GLU A 1 208 ? -4.499 15.708 3.233 1.00 83.12 208 GLU A C 1
ATOM 1667 O O . GLU A 1 208 ? -4.082 16.720 3.790 1.00 83.12 208 GLU A O 1
ATOM 1672 N N . THR A 1 209 ? -5.803 15.481 3.060 1.00 83.94 209 THR A N 1
ATOM 1673 C CA . THR A 1 209 ? -6.858 16.416 3.474 1.00 83.94 209 THR A CA 1
ATOM 1674 C C . THR A 1 209 ? -7.399 16.151 4.880 1.00 83.94 209 THR A C 1
ATOM 1676 O O . THR A 1 209 ? -8.205 16.936 5.384 1.00 83.94 209 THR A O 1
ATOM 1679 N N . ALA A 1 210 ? -6.956 15.075 5.542 1.00 83.94 210 ALA A N 1
ATOM 1680 C CA . ALA A 1 210 ? -7.421 14.731 6.878 1.00 83.94 210 ALA A CA 1
ATOM 1681 C C . ALA A 1 210 ? -6.894 15.733 7.916 1.00 83.94 210 ALA A C 1
ATOM 1683 O O . ALA A 1 210 ? -5.698 15.796 8.210 1.00 83.94 210 ALA A O 1
ATOM 1684 N N . ASN A 1 211 ? -7.812 16.485 8.520 1.00 79.62 211 ASN A N 1
ATOM 1685 C CA . ASN A 1 211 ? -7.525 17.508 9.530 1.00 79.62 211 ASN A CA 1
ATOM 1686 C C . ASN A 1 211 ? -8.014 17.130 10.942 1.00 79.62 211 ASN A C 1
ATOM 1688 O O . ASN A 1 211 ? -7.899 17.923 11.879 1.00 79.62 211 ASN A O 1
ATOM 1692 N N . THR A 1 212 ? -8.566 15.928 11.114 1.00 75.25 212 THR A N 1
ATOM 1693 C CA . THR A 1 212 ? -9.092 15.461 12.397 1.00 75.25 212 THR A CA 1
ATOM 1694 C C . THR A 1 212 ? -7.960 15.208 13.391 1.00 75.25 212 THR A C 1
ATOM 1696 O O . THR A 1 212 ? -6.960 14.565 13.068 1.00 75.25 212 THR A O 1
ATOM 1699 N N . ARG A 1 213 ? -8.122 15.699 14.626 1.00 80.69 213 ARG A N 1
ATOM 1700 C CA . ARG A 1 213 ? -7.219 15.362 15.732 1.00 80.69 213 ARG A CA 1
ATOM 1701 C C . ARG A 1 213 ? -7.563 13.978 16.252 1.00 80.69 213 ARG A C 1
ATOM 1703 O O . ARG A 1 213 ? -8.685 13.744 16.700 1.00 80.69 213 ARG A O 1
ATOM 1710 N N . LEU A 1 214 ? -6.588 13.086 16.192 1.00 84.56 214 LEU A N 1
ATOM 1711 C CA . LEU A 1 214 ? -6.744 11.687 16.545 1.00 84.56 214 LEU A CA 1
ATOM 1712 C C . LEU A 1 214 ? -5.747 11.317 17.632 1.00 84.56 214 LEU A C 1
ATOM 1714 O O . LEU A 1 214 ? -4.620 11.809 17.637 1.00 84.56 214 LEU A O 1
ATOM 1718 N N . ARG A 1 215 ? -6.185 10.455 18.545 1.00 85.25 215 ARG A N 1
ATOM 1719 C CA . ARG A 1 215 ? -5.322 9.770 19.499 1.00 85.25 215 ARG A CA 1
ATOM 1720 C C . ARG A 1 215 ? -5.151 8.333 19.032 1.00 85.25 215 ARG A C 1
ATOM 1722 O O . ARG A 1 215 ? -6.149 7.645 18.802 1.00 85.25 215 ARG A O 1
ATOM 1729 N N . ASP A 1 216 ? -3.901 7.913 18.915 1.00 88.19 216 ASP A N 1
ATOM 1730 C CA . ASP A 1 216 ? -3.546 6.536 18.597 1.00 88.19 216 ASP A CA 1
ATOM 1731 C C . ASP A 1 216 ? -3.973 5.620 19.746 1.00 88.19 216 ASP A C 1
ATOM 1733 O O . ASP A 1 216 ? -3.723 5.908 20.922 1.00 88.19 216 ASP A O 1
ATOM 1737 N N . VAL A 1 217 ? -4.616 4.507 19.404 1.00 85.00 217 VAL A N 1
ATOM 1738 C CA . VAL A 1 217 ? -4.834 3.399 20.329 1.00 85.00 217 VAL A CA 1
ATOM 1739 C C . VAL A 1 217 ? -3.997 2.227 19.855 1.00 85.00 217 VAL A C 1
ATOM 1741 O O . VAL A 1 217 ? -4.231 1.645 18.790 1.00 85.00 217 VAL A O 1
ATOM 1744 N N . THR A 1 218 ? -2.988 1.902 20.651 1.00 87.69 218 THR A N 1
ATOM 1745 C CA . THR A 1 218 ? -2.026 0.864 20.321 1.00 87.69 218 THR A CA 1
ATOM 1746 C C . THR A 1 218 ? -2.351 -0.453 21.013 1.00 87.69 218 THR A C 1
ATOM 1748 O O . THR A 1 218 ? -2.934 -0.481 22.095 1.00 87.69 218 THR A O 1
ATOM 1751 N N . THR A 1 219 ? -1.967 -1.550 20.372 1.00 84.75 219 THR A N 1
ATOM 1752 C CA . THR A 1 219 ? -1.859 -2.871 20.998 1.00 84.75 219 THR A CA 1
ATOM 1753 C C . THR A 1 219 ? -0.470 -3.427 20.733 1.00 84.75 219 THR A C 1
ATOM 1755 O O . THR A 1 219 ? 0.272 -2.883 19.914 1.00 84.75 219 THR A O 1
ATOM 1758 N N . THR A 1 220 ? -0.138 -4.521 21.399 1.00 87.12 220 THR A N 1
ATOM 1759 C CA . THR A 1 220 ? 1.082 -5.284 21.161 1.00 87.12 220 THR A CA 1
ATOM 1760 C C . THR A 1 220 ? 0.699 -6.641 20.587 1.00 87.12 220 THR A C 1
ATOM 1762 O O . THR A 1 220 ? -0.240 -7.273 21.071 1.00 87.12 220 THR A O 1
ATOM 1765 N N . ASP A 1 221 ? 1.377 -7.055 19.522 1.00 81.12 221 ASP A N 1
ATOM 1766 C CA . ASP A 1 221 ? 1.159 -8.364 18.913 1.00 81.12 221 ASP A CA 1
ATOM 1767 C C . ASP A 1 221 ? 1.894 -9.502 19.638 1.00 81.12 221 ASP A C 1
ATOM 1769 O O . ASP A 1 221 ? 2.578 -9.300 20.644 1.00 81.12 221 ASP A O 1
ATOM 1773 N N . GLU A 1 222 ? 1.756 -10.720 19.111 1.00 82.94 222 GLU A N 1
ATOM 1774 C CA . GLU A 1 222 ? 2.346 -11.939 19.671 1.00 82.94 222 GLU A CA 1
ATOM 1775 C C . GLU A 1 222 ? 3.884 -11.898 19.690 1.00 82.94 222 GLU A C 1
ATOM 1777 O O . GLU A 1 222 ? 4.518 -12.618 20.460 1.00 82.94 222 GLU A O 1
ATOM 1782 N N . CYS A 1 223 ? 4.490 -11.040 18.865 1.00 79.38 223 CYS A N 1
ATOM 1783 C CA . CYS A 1 223 ? 5.932 -10.838 18.772 1.00 79.38 223 CYS A CA 1
ATOM 1784 C C . CYS A 1 223 ? 6.431 -9.675 19.645 1.00 79.38 223 CYS A C 1
ATOM 1786 O O . CYS A 1 223 ? 7.616 -9.345 19.591 1.00 79.38 223 CYS A O 1
ATOM 1788 N N . GLY A 1 224 ? 5.564 -9.030 20.431 1.00 80.81 224 GLY A N 1
ATOM 1789 C CA . GLY A 1 224 ? 5.939 -7.868 21.237 1.00 80.81 224 GLY A CA 1
ATOM 1790 C C . GLY A 1 224 ? 5.992 -6.552 20.450 1.00 80.81 224 GLY A C 1
ATOM 1791 O O . GLY A 1 224 ? 6.456 -5.544 20.984 1.00 80.81 224 GLY A O 1
ATOM 1792 N N . THR A 1 225 ? 5.517 -6.521 19.201 1.00 80.19 225 THR A N 1
ATOM 1793 C CA . THR A 1 225 ? 5.530 -5.311 18.369 1.00 80.19 225 THR A CA 1
ATOM 1794 C C . THR A 1 225 ? 4.285 -4.475 18.633 1.00 80.19 225 THR A C 1
ATOM 1796 O O . THR A 1 225 ? 3.151 -4.925 18.454 1.00 80.19 225 THR A O 1
ATOM 1799 N N . THR A 1 226 ? 4.496 -3.230 19.056 1.00 82.38 226 THR A N 1
ATOM 1800 C CA . THR A 1 226 ? 3.416 -2.266 19.284 1.00 82.38 226 THR A CA 1
ATOM 1801 C C . THR A 1 226 ? 2.951 -1.650 17.971 1.00 82.38 226 THR A C 1
ATOM 1803 O O . THR A 1 226 ? 3.767 -1.174 17.181 1.00 82.38 226 THR A O 1
ATOM 1806 N N . TRP A 1 227 ? 1.638 -1.588 17.762 1.00 81.50 227 TRP A N 1
ATOM 1807 C CA . TRP A 1 227 ? 1.053 -0.993 16.564 1.00 81.50 227 TRP A CA 1
ATOM 1808 C C . TRP A 1 227 ? -0.292 -0.321 16.817 1.00 81.50 227 TRP A C 1
ATOM 1810 O O . TRP A 1 227 ? -0.983 -0.626 17.788 1.00 81.50 227 TRP A O 1
ATOM 1820 N N . VAL A 1 228 ? -0.663 0.610 15.932 1.00 83.19 228 VAL A N 1
ATOM 1821 C CA . VAL A 1 228 ? -1.916 1.372 16.024 1.00 83.19 228 VAL A CA 1
ATOM 1822 C C . VAL A 1 228 ? -3.076 0.563 15.446 1.00 83.19 228 VAL A C 1
ATOM 1824 O O . VAL A 1 228 ? -3.215 0.428 14.227 1.00 83.19 228 VAL A O 1
ATOM 1827 N N . THR A 1 229 ? -3.928 0.060 16.336 1.00 80.62 229 THR A N 1
ATOM 1828 C CA . THR A 1 229 ? -5.114 -0.735 15.975 1.00 80.62 229 THR A CA 1
ATOM 1829 C C . THR A 1 229 ? -6.271 0.133 15.510 1.00 80.62 229 THR A C 1
ATOM 1831 O O . THR A 1 229 ? -7.026 -0.246 14.620 1.00 80.62 229 THR A O 1
ATOM 1834 N N . HIS A 1 230 ? -6.434 1.303 16.120 1.00 85.75 230 HIS A N 1
ATOM 1835 C CA . HIS A 1 230 ? -7.481 2.252 15.781 1.00 85.75 230 HIS A CA 1
ATOM 1836 C C . HIS A 1 230 ? -7.144 3.644 16.310 1.00 85.75 230 HIS A C 1
ATOM 1838 O O . HIS A 1 230 ? -6.207 3.840 17.086 1.00 85.75 230 HIS A O 1
ATOM 1844 N N . TRP A 1 231 ? -7.953 4.612 15.892 1.00 88.75 231 TRP A N 1
ATOM 1845 C CA . TRP A 1 231 ? -7.857 5.999 16.327 1.00 88.75 231 TRP A CA 1
ATOM 1846 C C . TRP A 1 231 ? -9.137 6.448 17.015 1.00 88.75 231 TRP A C 1
ATOM 1848 O O . TRP A 1 231 ? -10.240 6.127 16.567 1.00 88.75 231 TRP A O 1
ATOM 1858 N N . LYS A 1 232 ? -8.988 7.260 18.062 1.00 86.38 232 LYS A N 1
ATOM 1859 C CA . LYS A 1 232 ? -10.099 7.956 18.723 1.00 86.38 232 LYS A CA 1
ATOM 1860 C C . LYS A 1 232 ? -10.079 9.436 18.364 1.00 86.38 232 LYS A C 1
ATOM 1862 O O . LYS A 1 232 ? -9.038 10.084 18.456 1.00 86.38 232 LYS A O 1
ATOM 1867 N N . GLU A 1 233 ? -11.231 9.982 17.973 1.00 84.31 233 GLU A N 1
ATOM 1868 C CA . GLU A 1 233 ? -11.383 11.426 17.757 1.00 84.31 233 GLU A CA 1
ATOM 1869 C C . GLU A 1 233 ? -11.177 12.180 19.079 1.00 84.31 233 GLU A C 1
ATOM 1871 O O . GLU A 1 233 ? -11.875 11.942 20.069 1.00 84.31 233 GLU A O 1
ATOM 1876 N N . VAL A 1 234 ? -10.234 13.123 19.092 1.00 82.75 234 VAL A N 1
ATOM 1877 C CA . VAL A 1 234 ? -9.993 13.994 20.244 1.00 82.75 234 VAL A CA 1
ATOM 1878 C C . VAL A 1 234 ? -10.904 15.209 20.118 1.00 82.75 234 VAL A C 1
ATOM 1880 O O . VAL A 1 234 ? -10.714 16.058 19.244 1.00 82.75 234 VAL A O 1
ATOM 1883 N N . LYS A 1 235 ? -11.906 15.318 20.998 1.00 76.19 235 LYS A N 1
ATOM 1884 C CA . LYS A 1 235 ? -12.758 16.513 21.061 1.00 76.19 235 LYS A CA 1
ATOM 1885 C C . LYS A 1 235 ? -11.908 17.722 21.455 1.00 76.19 235 LYS A C 1
ATOM 1887 O O . LYS A 1 235 ? -11.276 17.728 22.511 1.00 76.19 235 LYS A O 1
ATOM 1892 N N . SER A 1 236 ? -11.920 18.764 20.627 1.00 53.75 236 SER A N 1
ATOM 1893 C CA . SER A 1 236 ? -11.277 20.045 20.928 1.00 53.75 236 SER A CA 1
ATOM 1894 C C . SER A 1 236 ? -11.807 20.607 22.253 1.00 53.75 236 SER A C 1
ATOM 1896 O O . SER A 1 236 ? -12.988 20.933 22.346 1.00 53.75 236 SER A O 1
ATOM 1898 N N . GLY A 1 237 ? -10.944 20.689 23.273 1.00 58.12 237 GLY A N 1
ATOM 1899 C CA . GLY A 1 237 ? -11.269 21.229 24.602 1.00 58.12 237 GLY A CA 1
ATOM 1900 C C . GLY A 1 237 ? -10.911 20.323 25.786 1.00 58.12 237 GLY A C 1
ATOM 1901 O O . GLY A 1 237 ? -10.878 20.804 26.914 1.00 58.12 237 GLY A O 1
ATOM 1902 N N . TRP A 1 238 ? -10.594 19.046 25.555 1.00 43.88 238 TRP A N 1
ATOM 1903 C CA . TRP A 1 238 ? -10.147 18.140 26.616 1.00 43.88 238 TRP A CA 1
ATOM 1904 C C . TRP A 1 238 ? -8.629 18.245 26.799 1.00 43.88 238 TRP A C 1
ATOM 1906 O O . TRP A 1 238 ? -7.867 17.835 25.926 1.00 43.88 238 TRP A O 1
ATOM 1916 N N . ARG A 1 239 ? -8.191 18.837 27.918 1.00 42.22 239 ARG A N 1
ATOM 1917 C CA . ARG A 1 239 ? -6.831 18.649 28.443 1.00 42.22 239 ARG A CA 1
ATOM 1918 C C . ARG A 1 239 ? -6.839 17.343 29.236 1.00 42.22 239 ARG A C 1
ATOM 1920 O O . ARG A 1 239 ? -7.683 17.190 30.116 1.00 42.22 239 ARG A O 1
ATOM 1927 N N . GLU A 1 240 ? -5.954 16.414 28.893 1.00 41.41 240 GLU A N 1
ATOM 1928 C CA . GLU A 1 240 ? -5.637 15.287 29.772 1.00 41.41 240 GLU A CA 1
ATOM 1929 C C . GLU A 1 240 ? -4.876 15.866 30.975 1.00 41.41 240 GLU A C 1
ATOM 1931 O O . GLU A 1 240 ? -3.871 16.556 30.787 1.00 41.41 240 GLU A O 1
ATOM 1936 N N . TRP A 1 241 ? -5.439 15.692 32.172 1.00 42.00 241 TRP A N 1
ATOM 1937 C CA . TRP A 1 241 ? -4.785 15.957 33.454 1.00 42.00 241 TRP A CA 1
ATOM 1938 C C . TRP A 1 241 ? -4.207 14.650 33.980 1.00 42.00 241 TRP A C 1
ATOM 1940 O O . TRP A 1 241 ? -4.889 13.614 33.786 1.00 42.00 241 TRP A O 1
#

pLDDT: mean 78.0, std 18.09, range [31.47, 96.38]

Organism: Purpureocillium lilacinum (NCBI:txid33203)

Sequence (241 aa):
MPPIWNKIFKEDSTWLMEMQHLQELKPSILPTLIGWKIRDVLRSDAPRHPESPSHESGFLSRKRLSARKSWRDNEIYLVLLVHDWSGELPYSAGNLLESLRSHCFVSKWDVHIVGSDITINIAECLGGHSGIGWLHVSDPSRVFTRKDREMHTSLLYYGDNTIRDVGPEDIGGIESRSTAGKKAVKDICSIRMQLGDGRPVYRVFKSETANTRLRDVTTTDECGTTWVTHWKEVKSGWREW

Secondary structure (DSSP, 8-state):
--HHHHHHB-TT-HHHHHHHHHHHHSTT---EEE-TTHHHHHHTTS------------------------GGGT-EEEEEE---SSS-GGGGHHHHHHHBPSEEESSSSEEEETTSSEEEE-TGGGT-EEETTEEEES-GGGG-EEETTEEEEEEEETT--PEEEE-GGGEEEE--SSTT--B-TTTEEEEEEE-TTS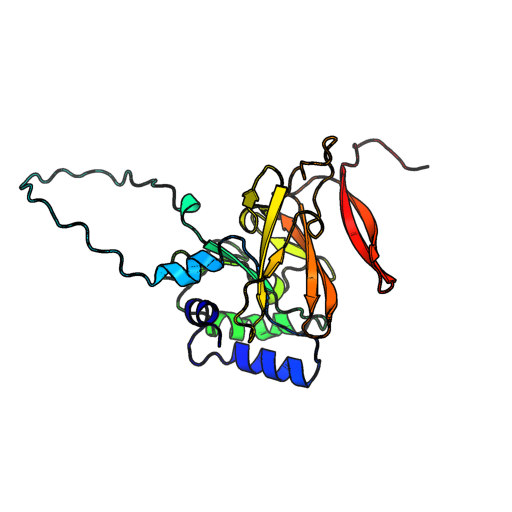-EEEEEEEETT----EEEEEEE-TTS-EEEEEEEE--TT----

Radius of gyration: 20.32 Å; chains: 1; bounding box: 50×37×74 Å

Foldseek 3Di:
DAVLVVLWFPPPQPVVVVLVVVCVVPVFFWKKKFAACSVVSVVVPPPPPPPDDDDDDDDDDPDPPPPVVPLLVQATEIEIGGQPPPLCLLVVLVSSVVGTADWDDPDPQWIGHPPDSYIYGRQNNNVQAPDRQEHEDQFQCRRWDADPLWIKMWMDIVVDNDIHIFTNQQKEAADDPDPSHRPPSRAKMKGWDATPVRDIDMHMYGHPPRPFDWDFDWDADPVRDIDGRYIYGDPPPDDDD